Protein AF-A0A3D4EFW1-F1 (afdb_monomer)

Foldseek 3Di:
DQVVVCVVVVRDGDDLVVVLCVVLCVVLVVQVVVLLVVLLVPDDVCLVVVCVVVPDDPVRSCPPGRVVSSCLVSLVVNLVSVLVSVVVSLVSVVVPDDDLNVVLVVVCVVVVPNPVSVVVSVVVSVVVSVVSSVVSVVVSDVSVPFPWDWDQPDPVDPVRTDTDGDDD

Nearest PDB structures (foldseek):
  4ymw-assembly1_C  TM=9.318E-01  e=3.375E-08  Caldanaerobacter subterraneus subsp. tengcongensis MB4
  7ahd-assembly1_B  TM=7.367E-01  e=2.189E-02  Lactococcus lactis subsp. lactis

Secondary structure (DSSP, 8-state):
-HHHHHHHTTSPPPPHHHHHHHHHHHHHHHHHHHHHHHHHHTS-HHHHHHHHHTT--HHHHIIIIIHHHHHHHHHHHHHHHHHHHHHHGGGGGGGT--SHHHHHHHHHHHH--HHHHHHHHHHHHHHHHHHHHHHHHHHHHHHH---EEEEES-TT-TT-EEEEE---

Radius of gyration: 24.11 Å; Cα contacts (8 Å, |Δi|>4): 115; chains: 1; bounding box: 45×33×74 Å

Sequence (168 aa):
IYWGYAFATGGQTLALIPSGILIVSINTGAYMAEIVRGGIISIDKGQFEGAMSIGMTHSQTMLKVIIPQVMRNILPSVSNEFVINIKDTSVLNVIGVTELYYFAGIIKRQSFQTFQTYLVICVIYFILTFTITRILRWAERKLDGSDSYVIFGSQSDSAAEIHISREA

Mean predicted aligned error: 9.69 Å

Solvent-accessible surface area (backbone atoms only — not comparable to full-atom values): 9698 Å² total; per-residue (Å²): 106,73,70,58,48,18,64,75,59,78,65,54,72,75,63,57,68,67,49,50,51,52,56,49,48,56,55,52,46,55,54,48,53,51,47,52,52,52,26,57,67,70,52,62,66,62,63,56,53,52,39,43,72,75,70,42,50,72,70,53,37,40,64,72,56,45,47,64,51,26,57,61,68,31,42,66,60,52,52,51,51,52,57,49,49,66,56,57,54,52,61,40,34,81,80,65,40,88,47,76,61,34,51,43,56,54,52,23,71,73,67,70,42,57,66,65,43,51,51,54,49,53,51,50,54,47,54,50,50,51,51,51,52,50,53,48,53,52,54,48,55,66,70,70,55,83,68,68,52,74,46,72,75,42,98,88,42,91,85,40,62,45,77,50,68,72,83,129

pLDDT: mean 84.05, std 12.61, range [40.06, 96.25]

Structure (mmCIF, N/CA/C/O backbone):
data_AF-A0A3D4EFW1-F1
#
_entry.id   AF-A0A3D4EFW1-F1
#
loop_
_atom_site.group_PDB
_atom_site.id
_atom_site.type_symbol
_atom_site.label_atom_id
_atom_site.label_alt_id
_atom_site.label_comp_id
_atom_site.label_asym_id
_atom_site.label_entity_id
_atom_site.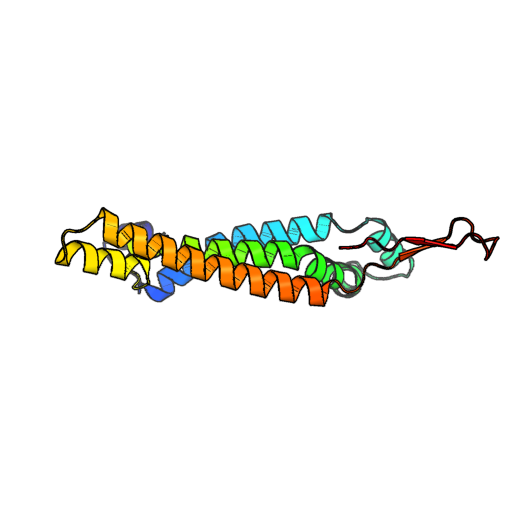label_seq_id
_atom_site.pdbx_PDB_ins_code
_atom_site.Cartn_x
_atom_site.Cartn_y
_atom_site.Cartn_z
_atom_site.occupancy
_atom_site.B_iso_or_equiv
_atom_site.auth_seq_id
_atom_site.auth_comp_id
_atom_site.auth_asym_id
_atom_site.auth_atom_id
_atom_site.pdbx_PDB_model_num
ATOM 1 N N . ILE A 1 1 ? 6.453 1.237 18.142 1.00 71.44 1 ILE A N 1
ATOM 2 C CA . ILE A 1 1 ? 6.752 2.635 17.735 1.00 71.44 1 ILE A CA 1
ATOM 3 C C . ILE A 1 1 ? 6.144 3.635 18.720 1.00 71.44 1 ILE A C 1
ATOM 5 O O . ILE A 1 1 ? 6.914 4.242 19.445 1.00 71.44 1 ILE A O 1
ATOM 9 N N . TYR A 1 2 ? 4.813 3.736 18.850 1.00 75.06 2 TYR A N 1
ATOM 10 C CA . TYR A 1 2 ? 4.164 4.709 19.752 1.00 75.06 2 TYR A CA 1
ATOM 11 C C . TYR A 1 2 ? 4.603 4.607 21.227 1.00 75.06 2 TYR A C 1
ATOM 13 O O . TYR A 1 2 ? 5.163 5.552 21.774 1.00 75.06 2 TYR A O 1
ATOM 21 N N . TRP A 1 3 ? 4.442 3.433 21.848 1.00 74.94 3 TRP A N 1
ATOM 22 C CA . TRP A 1 3 ? 4.873 3.217 23.236 1.00 74.94 3 TRP A CA 1
ATOM 23 C C . TRP A 1 3 ? 6.393 3.328 23.412 1.00 74.94 3 TRP A C 1
ATOM 25 O O . TRP A 1 3 ? 6.854 3.846 24.419 1.00 74.94 3 TRP A O 1
ATOM 35 N N . GLY A 1 4 ? 7.174 2.917 22.406 1.00 76.50 4 GLY A N 1
ATOM 36 C CA . GLY A 1 4 ? 8.637 3.046 22.424 1.00 76.50 4 GLY A CA 1
ATOM 37 C C . GLY A 1 4 ? 9.109 4.502 22.454 1.00 76.50 4 GLY A C 1
ATOM 38 O O . GLY A 1 4 ? 10.014 4.827 23.214 1.00 76.50 4 GLY A O 1
ATOM 39 N 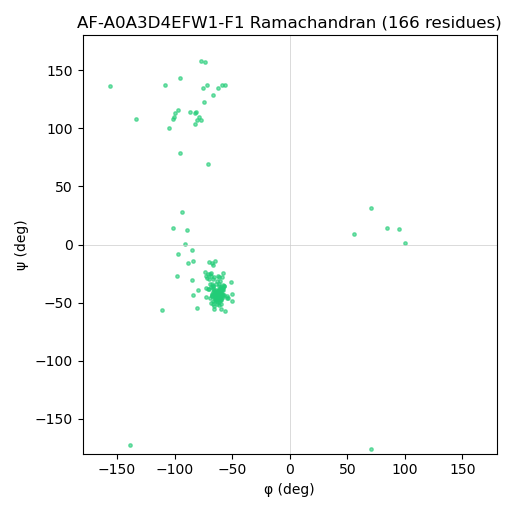N . TYR A 1 5 ? 8.458 5.389 21.692 1.00 79.06 5 TYR A N 1
ATOM 40 C CA . TYR A 1 5 ? 8.714 6.829 21.766 1.00 79.06 5 TYR A CA 1
ATOM 41 C C . TYR A 1 5 ? 8.351 7.386 23.144 1.00 79.06 5 TYR A C 1
ATOM 43 O O . TYR A 1 5 ? 9.167 8.069 23.751 1.00 79.06 5 TYR A O 1
ATOM 51 N N . ALA A 1 6 ? 7.172 7.035 23.669 1.00 78.62 6 ALA A N 1
ATOM 52 C CA . ALA A 1 6 ? 6.733 7.494 24.985 1.00 78.62 6 ALA A CA 1
ATOM 53 C C . ALA A 1 6 ? 7.693 7.065 26.111 1.00 78.62 6 ALA A C 1
ATOM 55 O O . ALA A 1 6 ? 7.966 7.852 27.014 1.00 78.62 6 ALA A O 1
ATOM 56 N N . PHE A 1 7 ? 8.256 5.853 26.049 1.00 80.50 7 PHE A N 1
ATOM 57 C CA . PHE A 1 7 ? 9.282 5.415 27.001 1.00 80.50 7 PHE A CA 1
ATOM 58 C C . PHE A 1 7 ? 10.607 6.171 26.836 1.00 80.50 7 PHE A C 1
ATOM 60 O O . PHE A 1 7 ? 11.253 6.480 27.834 1.00 80.50 7 PHE A O 1
ATOM 67 N N . ALA A 1 8 ? 11.000 6.502 25.605 1.00 80.31 8 ALA A N 1
ATOM 68 C CA . ALA A 1 8 ? 12.243 7.220 25.328 1.00 80.31 8 ALA A CA 1
ATOM 69 C C . ALA A 1 8 ? 12.201 8.704 25.738 1.00 80.31 8 ALA A C 1
ATOM 71 O O . ALA A 1 8 ? 13.233 9.271 26.085 1.00 80.31 8 ALA A O 1
ATOM 72 N N . THR A 1 9 ? 11.026 9.338 25.722 1.00 78.50 9 THR A N 1
ATOM 73 C CA . THR A 1 9 ? 10.849 10.775 26.005 1.00 78.50 9 THR A CA 1
ATOM 74 C C . THR A 1 9 ? 10.340 11.077 27.414 1.00 78.50 9 THR A C 1
ATOM 76 O O . THR A 1 9 ? 9.899 12.192 27.688 1.00 78.50 9 THR A O 1
ATOM 79 N N . GLY A 1 10 ? 10.380 10.100 28.324 1.00 77.75 10 GLY A N 1
ATOM 80 C CA . GLY A 1 10 ? 9.937 10.297 29.707 1.00 77.75 10 GLY A CA 1
ATOM 81 C C . GLY A 1 10 ? 8.420 10.462 29.854 1.00 77.75 10 GLY A C 1
ATOM 82 O O . GLY A 1 10 ? 7.962 11.169 30.747 1.00 77.75 10 GLY A O 1
ATOM 83 N N . GLY A 1 11 ? 7.633 9.825 28.982 1.00 75.75 11 GLY A N 1
ATOM 84 C CA . GLY A 1 11 ? 6.170 9.786 29.051 1.00 75.75 11 GLY A CA 1
ATOM 85 C C . GLY A 1 11 ? 5.447 10.752 28.112 1.00 75.75 11 GLY A C 1
ATOM 86 O O . GLY A 1 11 ? 4.215 10.777 28.111 1.00 75.75 11 GLY A O 1
ATOM 87 N N . GLN A 1 12 ? 6.162 11.526 27.287 1.00 78.69 12 GLN A N 1
ATOM 88 C CA . GLN A 1 12 ? 5.515 12.381 26.291 1.00 78.69 12 GLN A CA 1
ATOM 89 C C . GLN A 1 12 ? 4.980 11.550 25.123 1.00 78.69 12 GLN A C 1
ATOM 91 O O . GLN A 1 12 ? 5.716 10.839 24.437 1.00 78.69 12 GLN A O 1
ATOM 96 N N . THR A 1 13 ? 3.679 11.664 24.875 1.00 76.69 13 THR A N 1
ATOM 97 C CA . THR A 1 13 ? 3.015 10.985 23.763 1.00 76.69 13 THR A CA 1
ATOM 98 C C . THR A 1 13 ? 2.906 11.908 22.555 1.00 76.69 13 THR A C 1
ATOM 100 O O . THR A 1 13 ? 2.708 13.116 22.677 1.00 76.69 13 THR A O 1
ATOM 103 N N . LEU A 1 14 ? 3.066 11.330 21.367 1.00 76.69 14 LEU A N 1
ATOM 104 C CA . LEU A 1 14 ? 2.779 12.014 20.109 1.00 76.69 14 LEU A CA 1
ATOM 105 C C . LEU A 1 14 ? 1.266 12.059 19.885 1.00 76.69 14 LEU A C 1
ATOM 107 O O . LEU A 1 14 ? 0.522 11.223 20.397 1.00 76.69 14 LEU A O 1
ATOM 111 N N . ALA A 1 15 ? 0.803 12.996 19.060 1.00 84.19 15 ALA A N 1
ATOM 112 C CA . ALA A 1 15 ? -0.590 12.999 18.630 1.00 84.19 15 ALA A CA 1
ATOM 113 C C . ALA A 1 15 ? -0.950 11.654 17.962 1.00 84.19 15 ALA A C 1
ATOM 115 O O . ALA A 1 15 ? -0.177 11.113 17.160 1.00 84.19 15 ALA A O 1
ATOM 116 N N . LEU A 1 16 ? -2.132 11.119 18.287 1.00 83.56 16 LEU A N 1
ATOM 117 C CA . LEU A 1 16 ? -2.535 9.767 17.887 1.00 83.56 16 LEU A CA 1
ATOM 118 C C . LEU A 1 16 ? -2.625 9.592 16.368 1.00 83.56 16 LEU A C 1
ATOM 120 O O . LEU A 1 16 ? -2.127 8.603 15.839 1.00 83.56 16 LEU A O 1
ATOM 124 N N . ILE A 1 17 ? -3.227 10.554 15.661 1.00 85.38 17 ILE A N 1
ATOM 125 C CA . ILE A 1 17 ? -3.440 10.457 14.209 1.00 85.38 17 ILE A CA 1
ATOM 126 C C . ILE A 1 17 ? -2.109 10.481 13.434 1.00 85.38 17 ILE A C 1
ATOM 128 O O . ILE A 1 17 ? -1.868 9.538 12.679 1.00 85.38 17 ILE A O 1
ATOM 132 N N . PRO A 1 18 ? -1.190 11.449 13.650 1.00 86.38 18 PRO A N 1
ATOM 133 C CA . PRO A 1 18 ? 0.135 11.408 13.024 1.00 86.38 18 PRO A CA 1
ATOM 134 C C . PRO A 1 18 ? 0.921 10.137 13.359 1.00 86.38 18 PRO A C 1
ATOM 136 O O . PRO A 1 18 ? 1.585 9.576 12.493 1.00 86.38 18 PRO A O 1
ATOM 139 N N . SER A 1 19 ? 0.810 9.646 14.596 1.00 85.88 19 SER A N 1
ATOM 140 C CA . SER A 1 19 ? 1.468 8.403 15.010 1.00 85.88 19 SER A CA 1
ATOM 141 C C . SER A 1 19 ? 0.917 7.186 14.270 1.00 85.88 19 SER A C 1
ATOM 143 O O . SER A 1 19 ? 1.694 6.356 13.805 1.00 85.88 19 SER A O 1
ATOM 145 N N . GLY A 1 20 ? -0.407 7.088 14.132 1.00 85.94 20 GLY A N 1
ATOM 146 C CA . GLY A 1 20 ? -1.064 6.030 13.367 1.00 85.94 20 GLY A CA 1
ATOM 147 C C . GLY A 1 20 ? -0.642 6.045 11.900 1.00 85.94 20 GLY A C 1
ATOM 148 O O . GLY A 1 20 ? -0.250 5.007 11.372 1.00 85.94 20 GLY A O 1
ATOM 149 N N . ILE A 1 21 ? -0.616 7.229 11.276 1.00 87.81 21 ILE A N 1
ATOM 150 C CA . ILE A 1 21 ? -0.149 7.402 9.892 1.00 87.81 21 ILE A CA 1
ATOM 151 C C . ILE A 1 21 ? 1.306 6.951 9.750 1.00 87.81 21 ILE A C 1
ATOM 153 O O . ILE A 1 21 ? 1.607 6.206 8.824 1.00 87.81 21 ILE A O 1
ATOM 157 N N . LEU A 1 22 ? 2.204 7.347 10.658 1.00 89.19 22 LEU A N 1
ATOM 158 C CA . LEU A 1 22 ? 3.613 6.941 10.603 1.00 89.19 22 LEU A CA 1
ATOM 159 C C . LEU A 1 22 ? 3.791 5.427 10.747 1.00 89.19 22 LEU A C 1
ATOM 161 O O . LEU A 1 22 ? 4.565 4.829 10.004 1.00 89.19 22 LEU A O 1
ATOM 165 N N . ILE A 1 23 ? 3.072 4.801 11.682 1.00 88.44 23 ILE A N 1
ATOM 166 C CA . ILE A 1 23 ? 3.148 3.353 11.916 1.00 88.44 23 ILE A CA 1
ATOM 167 C C . ILE A 1 23 ? 2.713 2.584 10.670 1.00 88.44 23 ILE A C 1
ATOM 169 O O . ILE A 1 23 ? 3.441 1.697 10.223 1.00 88.44 23 ILE A O 1
ATOM 173 N N . VAL A 1 24 ? 1.560 2.947 10.104 1.00 89.19 24 VAL A N 1
ATOM 174 C CA . VAL A 1 24 ? 1.035 2.307 8.894 1.00 89.19 24 VAL A CA 1
ATOM 175 C C . VAL A 1 24 ? 1.964 2.580 7.717 1.00 89.19 24 VAL A C 1
ATOM 177 O O . VAL A 1 24 ? 2.393 1.641 7.066 1.00 89.19 24 VAL A O 1
ATOM 180 N N . SER A 1 25 ? 2.393 3.827 7.511 1.00 90.75 25 SER A N 1
ATOM 181 C CA . SER A 1 25 ? 3.263 4.199 6.384 1.00 90.75 25 SER A CA 1
ATOM 182 C C . SER A 1 25 ? 4.588 3.438 6.369 1.00 90.75 25 SER A C 1
ATOM 184 O O . SER A 1 25 ? 5.059 3.068 5.300 1.00 90.75 25 SER A O 1
ATOM 186 N N . ILE A 1 26 ? 5.199 3.182 7.531 1.00 92.00 26 ILE A N 1
ATOM 187 C CA . ILE A 1 26 ? 6.437 2.390 7.608 1.00 92.00 26 ILE A CA 1
ATOM 188 C C . ILE A 1 26 ? 6.167 0.931 7.228 1.00 92.00 26 ILE A C 1
ATOM 190 O O . ILE A 1 26 ? 6.941 0.344 6.472 1.00 92.00 26 ILE A O 1
ATOM 194 N N . ASN A 1 27 ? 5.077 0.349 7.733 1.00 90.69 27 ASN A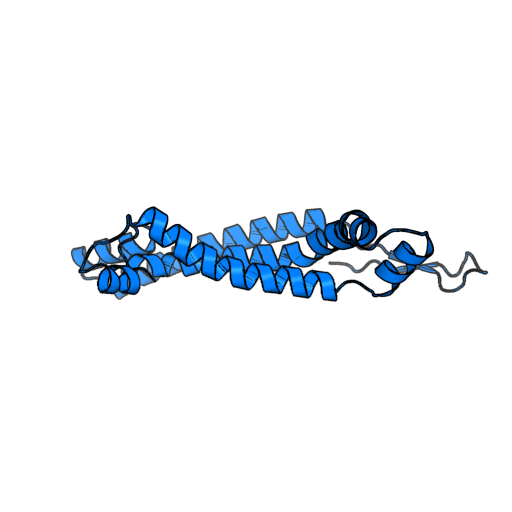 N 1
ATOM 195 C CA . ASN A 1 27 ? 4.704 -1.029 7.431 1.00 90.69 27 ASN A CA 1
ATOM 196 C C . ASN A 1 27 ? 4.349 -1.198 5.944 1.00 90.69 27 ASN A C 1
ATOM 198 O O . ASN A 1 27 ? 5.004 -1.966 5.242 1.00 90.69 27 ASN A O 1
ATOM 202 N N . THR A 1 28 ? 3.405 -0.399 5.445 1.00 92.94 28 THR A N 1
ATOM 203 C CA . THR A 1 28 ? 3.009 -0.373 4.034 1.00 92.94 28 THR A CA 1
ATOM 204 C C . THR A 1 28 ? 4.194 -0.038 3.130 1.00 92.94 28 THR A C 1
ATOM 206 O O . THR A 1 28 ? 4.333 -0.619 2.061 1.00 92.94 28 THR A O 1
ATOM 209 N N . GLY A 1 29 ? 5.078 0.873 3.545 1.00 93.38 29 GLY A N 1
ATOM 210 C CA . GLY A 1 29 ? 6.258 1.268 2.777 1.00 93.38 29 GLY A CA 1
ATOM 211 C C . GLY A 1 29 ? 7.237 0.117 2.552 1.00 93.38 29 GLY A C 1
ATOM 212 O O . GLY A 1 29 ? 7.757 -0.030 1.447 1.00 93.38 29 GLY A O 1
ATOM 213 N N . ALA A 1 30 ? 7.445 -0.736 3.561 1.00 94.06 30 ALA A N 1
ATOM 214 C CA . ALA A 1 30 ? 8.276 -1.930 3.424 1.00 94.06 30 ALA A CA 1
ATOM 215 C C . ALA A 1 30 ? 7.675 -2.932 2.422 1.00 94.06 30 ALA A C 1
ATOM 217 O O . ALA A 1 30 ? 8.384 -3.404 1.532 1.00 94.06 30 ALA A O 1
ATOM 218 N N . TYR A 1 31 ? 6.367 -3.202 2.511 1.00 93.25 31 TYR A N 1
ATOM 219 C CA . TYR A 1 31 ? 5.676 -4.078 1.557 1.00 93.25 31 TYR A CA 1
ATOM 220 C C . TYR A 1 31 ? 5.655 -3.495 0.139 1.00 93.25 31 TYR A C 1
ATOM 222 O O . TYR A 1 31 ? 5.932 -4.205 -0.826 1.00 93.25 31 TYR A O 1
ATOM 230 N N . MET A 1 32 ? 5.406 -2.191 -0.002 1.00 94.00 32 MET A N 1
ATOM 231 C CA . MET A 1 32 ? 5.440 -1.499 -1.292 1.00 94.00 32 MET A CA 1
ATOM 232 C C . MET A 1 32 ? 6.817 -1.566 -1.951 1.00 94.00 32 MET A C 1
ATOM 234 O O . MET A 1 32 ? 6.896 -1.805 -3.155 1.00 94.00 32 MET A O 1
ATOM 238 N N . ALA A 1 33 ? 7.902 -1.395 -1.189 1.00 94.81 33 ALA A N 1
ATOM 239 C CA . ALA A 1 33 ? 9.257 -1.496 -1.726 1.00 94.81 33 ALA A CA 1
ATOM 240 C C . ALA A 1 33 ? 9.524 -2.883 -2.330 1.00 94.81 33 ALA A C 1
ATOM 242 O O . ALA A 1 33 ? 10.080 -2.987 -3.424 1.00 94.81 33 ALA A O 1
ATOM 243 N N . GLU A 1 34 ? 9.073 -3.941 -1.657 1.00 94.62 34 GLU A N 1
ATOM 244 C CA . GLU A 1 34 ? 9.236 -5.314 -2.130 1.00 94.62 34 GLU A CA 1
ATOM 245 C C . GLU A 1 34 ? 8.348 -5.626 -3.340 1.00 94.62 34 GLU A C 1
ATOM 247 O O . GLU A 1 34 ? 8.802 -6.269 -4.286 1.00 94.62 34 GLU A O 1
ATOM 252 N N . ILE A 1 35 ? 7.119 -5.104 -3.367 1.00 93.62 35 ILE A N 1
ATOM 253 C CA . ILE A 1 35 ? 6.213 -5.219 -4.518 1.00 93.62 35 ILE A CA 1
ATOM 254 C C . ILE A 1 35 ? 6.811 -4.535 -5.751 1.00 93.62 35 ILE A C 1
ATOM 256 O O . ILE A 1 35 ? 6.845 -5.132 -6.826 1.00 93.62 35 ILE A O 1
ATOM 260 N N . VAL A 1 36 ? 7.338 -3.314 -5.610 1.00 94.75 36 VAL A N 1
ATOM 261 C CA . VAL A 1 36 ? 7.994 -2.595 -6.714 1.00 94.75 36 VAL A CA 1
ATOM 262 C C . VAL A 1 36 ? 9.248 -3.338 -7.175 1.00 94.75 36 VAL A C 1
ATOM 264 O O . VAL A 1 36 ? 9.445 -3.521 -8.376 1.00 94.75 36 VAL A O 1
ATOM 267 N N . ARG A 1 37 ? 10.077 -3.821 -6.243 1.00 94.50 37 ARG A N 1
ATOM 268 C CA . ARG A 1 37 ? 11.282 -4.604 -6.554 1.00 94.50 37 ARG A CA 1
ATOM 269 C C . ARG A 1 37 ? 10.937 -5.890 -7.308 1.00 94.50 37 ARG A C 1
ATOM 271 O O . ARG A 1 37 ? 11.546 -6.172 -8.338 1.00 94.50 37 ARG A O 1
ATOM 278 N N . GLY A 1 38 ? 9.953 -6.645 -6.821 1.00 92.81 38 GLY A N 1
ATOM 279 C CA . GLY A 1 38 ? 9.443 -7.850 -7.474 1.00 92.81 38 GLY A CA 1
ATOM 280 C C . GLY A 1 38 ? 8.860 -7.553 -8.855 1.00 92.81 38 GLY A C 1
ATOM 281 O O . GLY A 1 38 ? 9.133 -8.282 -9.805 1.00 92.81 38 GLY A O 1
ATOM 282 N N . GLY A 1 39 ? 8.153 -6.429 -8.995 1.00 92.56 39 GLY A N 1
ATOM 283 C CA . GLY A 1 39 ? 7.643 -5.933 -10.268 1.00 92.56 39 GLY A CA 1
ATOM 284 C C . GLY A 1 39 ? 8.745 -5.656 -11.288 1.00 92.56 39 GLY A C 1
ATOM 285 O O . GLY A 1 39 ? 8.655 -6.132 -12.415 1.00 92.56 39 GLY A O 1
ATOM 286 N N . ILE A 1 40 ? 9.817 -4.959 -10.900 1.00 93.19 40 ILE A N 1
ATOM 287 C CA . ILE A 1 40 ? 10.965 -4.688 -11.785 1.00 93.19 40 ILE A CA 1
ATOM 288 C C . ILE A 1 40 ? 11.640 -5.991 -12.227 1.00 93.19 40 ILE A C 1
ATOM 290 O O . ILE A 1 40 ? 11.967 -6.139 -13.401 1.00 93.19 40 ILE A O 1
ATOM 294 N N . ILE A 1 41 ? 11.821 -6.947 -11.310 1.00 92.56 41 ILE A N 1
ATOM 295 C CA . ILE A 1 41 ? 12.463 -8.240 -11.603 1.00 92.56 41 ILE A CA 1
ATOM 296 C C . ILE A 1 41 ? 11.589 -9.128 -12.500 1.00 92.56 41 ILE A C 1
ATOM 298 O O . ILE A 1 41 ? 12.123 -9.964 -13.222 1.00 92.56 41 ILE A O 1
ATOM 302 N N . SER A 1 42 ? 10.265 -8.944 -12.482 1.00 90.44 42 SER A N 1
ATOM 303 C CA . SER A 1 42 ? 9.337 -9.697 -13.336 1.00 90.44 42 SER A CA 1
ATOM 304 C C . SER A 1 42 ? 9.425 -9.344 -14.825 1.00 90.44 42 SER A C 1
ATOM 306 O O . SER A 1 42 ? 8.901 -10.086 -15.652 1.00 90.44 42 SER A O 1
ATOM 308 N N . ILE A 1 43 ? 10.067 -8.223 -15.174 1.00 91.75 43 ILE A N 1
ATOM 309 C CA . ILE A 1 43 ? 10.218 -7.782 -16.562 1.00 91.75 43 ILE A CA 1
ATOM 310 C C . ILE A 1 43 ? 11.282 -8.620 -17.269 1.00 91.75 43 ILE A C 1
ATOM 312 O O . ILE A 1 43 ? 12.374 -8.846 -16.745 1.00 91.75 43 ILE A O 1
ATOM 316 N N . ASP A 1 44 ? 10.963 -9.047 -18.490 1.00 92.25 44 ASP A N 1
ATOM 317 C CA . ASP A 1 44 ? 11.881 -9.813 -19.322 1.00 92.25 44 ASP A CA 1
ATOM 318 C C . ASP A 1 44 ? 13.181 -9.040 -19.600 1.00 92.25 44 ASP A C 1
ATOM 320 O O . ASP A 1 44 ? 13.177 -7.843 -19.915 1.00 92.25 44 ASP A O 1
ATOM 324 N N . LYS A 1 45 ? 14.314 -9.743 -19.521 1.00 89.88 45 LYS A N 1
ATOM 325 C CA . LYS A 1 45 ? 15.638 -9.141 -19.736 1.00 89.88 45 LYS A CA 1
ATOM 326 C C . LYS A 1 45 ? 15.797 -8.590 -21.156 1.00 89.88 45 LYS A C 1
ATOM 328 O O . LYS A 1 45 ? 16.495 -7.594 -21.334 1.00 89.88 45 LYS A O 1
ATOM 333 N N . GLY A 1 46 ? 15.089 -9.145 -22.140 1.00 92.06 46 GLY A N 1
ATOM 334 C CA . GLY A 1 46 ? 15.069 -8.659 -23.516 1.00 92.06 46 GLY A CA 1
ATOM 335 C C . GLY A 1 46 ? 14.532 -7.232 -23.655 1.00 92.06 46 GLY A C 1
ATOM 336 O O . GLY A 1 46 ? 14.982 -6.503 -24.533 1.00 92.06 46 GLY A O 1
ATOM 337 N N . GLN A 1 47 ? 13.649 -6.769 -22.759 1.00 91.94 47 GLN A N 1
ATOM 338 C CA . GLN A 1 47 ? 13.204 -5.364 -22.742 1.00 91.94 47 GLN A CA 1
ATOM 339 C C . GLN A 1 47 ? 14.352 -4.414 -22.377 1.00 91.94 47 GLN A C 1
ATOM 341 O O . GLN A 1 47 ? 14.498 -3.343 -22.969 1.00 91.94 47 GLN A O 1
ATOM 346 N N . PHE A 1 48 ? 15.194 -4.818 -21.423 1.00 92.44 48 PHE A N 1
ATOM 347 C CA . PHE A 1 48 ? 16.390 -4.069 -21.046 1.00 92.44 48 PHE A CA 1
ATOM 348 C C . PHE A 1 48 ? 17.428 -4.092 -22.172 1.00 92.44 48 PHE A C 1
ATOM 350 O O . PHE A 1 48 ? 17.929 -3.039 -22.569 1.00 92.44 48 PHE A O 1
ATOM 357 N N . GLU A 1 49 ? 17.737 -5.278 -22.696 1.00 92.50 49 GLU A N 1
ATOM 358 C CA . GLU A 1 49 ? 18.733 -5.474 -23.754 1.00 92.50 49 GLU A CA 1
ATOM 359 C C . GLU A 1 49 ? 18.326 -4.774 -25.058 1.00 92.50 49 GLU A C 1
ATOM 361 O O . GLU A 1 49 ? 19.151 -4.098 -25.674 1.00 92.50 49 GLU A O 1
ATOM 366 N N . GLY A 1 50 ? 17.050 -4.839 -25.445 1.00 93.50 50 GLY A N 1
ATOM 367 C CA . GLY A 1 50 ? 16.516 -4.173 -26.634 1.00 93.50 50 GLY A CA 1
ATOM 368 C C . GLY A 1 50 ? 16.576 -2.648 -26.539 1.00 93.50 50 GLY A C 1
ATOM 369 O O . GLY A 1 50 ? 17.048 -1.991 -27.465 1.00 93.50 50 GLY A O 1
ATOM 370 N N . ALA A 1 51 ? 16.180 -2.077 -25.397 1.00 92.56 51 ALA A N 1
ATOM 371 C CA . ALA A 1 51 ? 16.265 -0.636 -25.163 1.00 92.56 51 ALA A CA 1
ATOM 372 C C . ALA A 1 51 ? 17.721 -0.131 -25.168 1.00 92.56 51 ALA A C 1
ATOM 374 O O . ALA A 1 51 ? 18.027 0.904 -25.761 1.00 92.56 51 ALA A O 1
ATOM 375 N N . MET A 1 52 ? 18.644 -0.879 -24.557 1.00 92.19 52 MET A N 1
ATOM 376 C CA . MET A 1 52 ? 20.072 -0.540 -24.596 1.00 92.19 52 MET A CA 1
ATOM 377 C C . MET A 1 52 ? 20.668 -0.696 -26.002 1.00 92.19 52 MET A C 1
ATOM 379 O O . MET A 1 52 ? 21.504 0.114 -26.397 1.00 92.19 5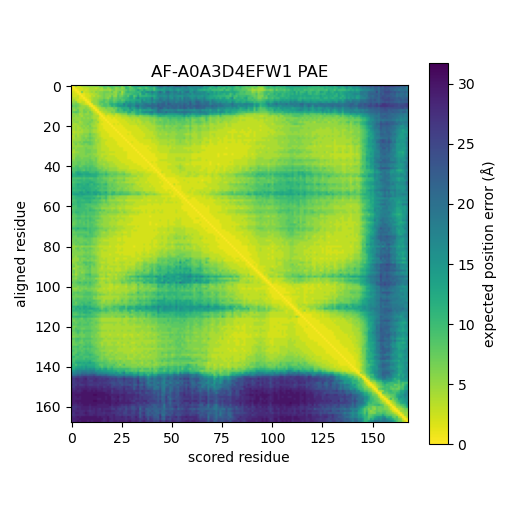2 MET A O 1
ATOM 383 N N . SER A 1 53 ? 20.198 -1.668 -26.790 1.00 95.06 53 SER A N 1
ATOM 384 C CA . SER A 1 53 ? 20.658 -1.896 -28.170 1.00 95.06 53 SER A CA 1
ATOM 385 C C . SER A 1 53 ? 20.305 -0.749 -29.121 1.00 95.06 53 SER A C 1
ATOM 387 O O . SER A 1 53 ? 21.040 -0.497 -30.071 1.00 95.06 53 SER A O 1
ATOM 389 N N . ILE A 1 54 ? 19.227 -0.006 -28.847 1.00 94.44 54 ILE A N 1
ATOM 390 C CA . ILE A 1 54 ? 18.856 1.211 -29.594 1.00 94.44 54 ILE A CA 1
ATOM 391 C C . ILE A 1 54 ? 19.484 2.493 -29.011 1.00 94.44 54 ILE A C 1
ATOM 393 O O . ILE A 1 54 ? 19.088 3.601 -29.370 1.00 94.44 54 ILE A O 1
ATOM 397 N N . GLY A 1 55 ? 20.464 2.357 -28.111 1.00 94.88 55 GLY A N 1
ATOM 398 C CA . GLY A 1 55 ? 21.243 3.468 -27.562 1.00 94.88 55 GLY A CA 1
ATOM 399 C C . GLY A 1 55 ? 20.611 4.185 -26.366 1.00 94.88 55 GLY A C 1
ATOM 400 O O . GLY A 1 55 ? 21.067 5.274 -26.013 1.00 94.88 55 GLY A O 1
ATOM 401 N N . MET A 1 56 ? 19.579 3.621 -25.723 1.00 96.25 56 MET A N 1
ATOM 402 C CA . MET A 1 56 ? 19.007 4.226 -24.514 1.00 96.25 56 MET A CA 1
ATOM 403 C C . MET A 1 56 ? 19.946 4.068 -23.317 1.00 96.25 56 MET A C 1
ATOM 405 O O . MET A 1 56 ? 20.496 2.996 -23.062 1.00 96.25 56 MET A O 1
ATOM 409 N N . THR A 1 57 ? 20.087 5.134 -22.528 1.00 95.69 57 THR A N 1
ATOM 410 C CA . THR A 1 57 ? 20.795 5.056 -21.242 1.00 95.69 57 THR A CA 1
ATOM 411 C C . THR A 1 57 ? 19.947 4.320 -20.206 1.00 95.69 57 THR A C 1
ATOM 413 O O . THR A 1 57 ? 18.720 4.320 -20.288 1.00 95.69 57 THR A O 1
ATOM 416 N N . HIS A 1 58 ? 20.573 3.751 -19.171 1.00 93.12 58 HIS A N 1
ATOM 417 C CA . HIS A 1 58 ? 19.861 3.013 -18.117 1.00 93.12 58 HIS A CA 1
ATOM 418 C C . HIS A 1 58 ? 18.671 3.794 -17.523 1.00 93.12 58 HIS A C 1
ATOM 420 O O . HIS A 1 58 ? 17.585 3.244 -17.356 1.00 93.12 58 HIS A O 1
ATOM 426 N N . SER A 1 59 ? 18.832 5.097 -17.267 1.00 95.00 59 SER A N 1
ATOM 427 C CA . SER A 1 59 ? 17.746 5.944 -16.755 1.00 95.00 59 SER A CA 1
ATOM 428 C C . SER A 1 59 ? 16.610 6.130 -17.763 1.00 95.00 59 SER A C 1
ATOM 430 O O . SER A 1 59 ? 15.444 6.153 -17.375 1.00 95.00 59 SER A O 1
ATOM 432 N N . GLN A 1 60 ? 16.925 6.243 -19.057 1.00 95.19 60 GLN A N 1
ATOM 433 C CA . GLN A 1 60 ? 15.912 6.322 -20.111 1.00 95.19 60 GLN A CA 1
ATOM 434 C C . GLN A 1 60 ? 15.154 5.000 -20.237 1.00 95.19 60 GLN A C 1
ATOM 436 O O . GLN A 1 60 ? 13.928 5.017 -20.311 1.00 95.19 60 GLN A O 1
ATOM 441 N N . THR A 1 61 ? 15.868 3.874 -20.217 1.00 95.19 61 THR A N 1
ATOM 442 C CA . THR A 1 61 ? 15.294 2.524 -20.253 1.00 95.19 61 THR A CA 1
ATOM 443 C C . THR A 1 61 ? 14.365 2.307 -19.060 1.00 95.19 61 THR A C 1
ATOM 445 O O . THR A 1 61 ? 13.213 1.909 -19.232 1.00 95.19 61 THR A O 1
ATOM 448 N N . MET A 1 62 ? 14.808 2.680 -17.857 1.00 94.81 62 MET A N 1
ATOM 449 C CA . MET A 1 62 ? 14.005 2.569 -16.641 1.00 94.81 62 MET A CA 1
ATOM 450 C C . MET A 1 62 ? 12.728 3.414 -16.712 1.00 94.81 62 MET A C 1
ATOM 452 O O . MET A 1 62 ? 11.638 2.891 -16.511 1.00 94.81 62 MET A O 1
ATOM 456 N N . LEU A 1 63 ? 12.836 4.704 -17.037 1.00 95.19 63 LEU A N 1
ATOM 457 C CA . LEU A 1 63 ? 11.693 5.624 -17.011 1.00 95.19 63 LEU A CA 1
ATOM 458 C C . LEU A 1 63 ? 10.699 5.409 -18.155 1.00 95.19 63 LEU A C 1
ATOM 460 O O . LEU A 1 63 ? 9.501 5.586 -17.951 1.00 95.19 63 LEU A O 1
ATOM 464 N N . LYS A 1 64 ? 11.178 5.077 -19.358 1.00 94.25 64 LYS A N 1
ATOM 465 C CA . LYS A 1 64 ? 10.334 5.037 -20.563 1.00 94.25 64 LYS A CA 1
ATOM 466 C C . LYS A 1 64 ? 9.835 3.644 -20.921 1.00 94.25 64 LYS A C 1
ATOM 468 O O . LYS A 1 64 ? 8.799 3.546 -21.566 1.00 94.25 64 LYS A O 1
ATOM 473 N N . VAL A 1 65 ? 10.562 2.594 -20.541 1.00 93.19 65 VAL A N 1
ATOM 474 C CA . VAL A 1 65 ? 10.238 1.213 -20.931 1.00 93.19 65 VAL A CA 1
ATOM 475 C C . VAL A 1 65 ? 9.771 0.421 -19.721 1.00 93.19 65 VAL A C 1
ATOM 477 O O . VAL A 1 65 ? 8.660 -0.099 -19.728 1.00 93.19 65 VAL A O 1
ATOM 480 N N . ILE A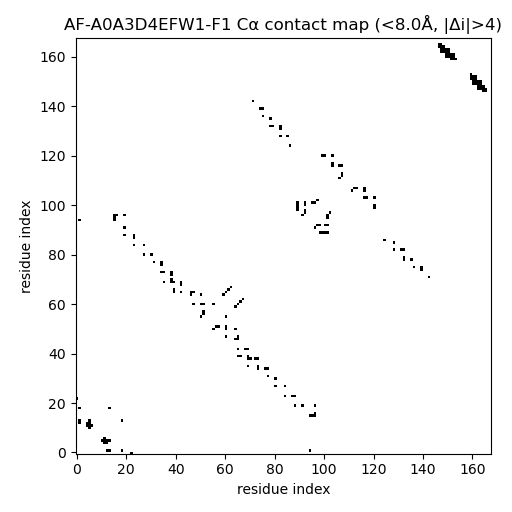 1 66 ? 10.585 0.365 -18.666 1.00 93.94 66 ILE A N 1
ATOM 481 C CA . ILE A 1 66 ? 10.367 -0.565 -17.550 1.00 93.94 66 ILE A CA 1
ATOM 482 C C . ILE A 1 66 ? 9.315 -0.054 -16.574 1.00 93.94 66 ILE A C 1
ATOM 484 O O . ILE A 1 66 ? 8.347 -0.759 -16.322 1.00 93.94 66 ILE A O 1
ATOM 488 N N . ILE A 1 67 ? 9.455 1.162 -16.037 1.00 93.75 67 ILE A N 1
ATOM 489 C CA . ILE A 1 67 ? 8.533 1.707 -15.026 1.00 93.75 67 ILE A CA 1
ATOM 490 C C . ILE A 1 67 ? 7.070 1.667 -15.495 1.00 93.75 67 ILE A C 1
ATOM 492 O O . ILE A 1 67 ? 6.237 1.193 -14.723 1.00 93.75 67 ILE A O 1
ATOM 496 N N . PRO A 1 68 ? 6.720 2.082 -16.729 1.00 90.56 68 PRO A N 1
ATOM 497 C CA . PRO A 1 68 ? 5.341 1.987 -17.204 1.00 90.56 68 PRO A CA 1
ATOM 498 C C . PRO A 1 68 ? 4.796 0.550 -17.208 1.00 90.56 68 PRO A C 1
ATOM 500 O O . PRO A 1 68 ? 3.645 0.335 -16.830 1.00 90.56 68 PRO A O 1
ATOM 503 N N . GLN A 1 69 ? 5.621 -0.437 -17.580 1.00 91.19 69 GLN A N 1
ATOM 504 C CA . GLN A 1 69 ? 5.246 -1.856 -17.554 1.00 91.19 69 GLN A CA 1
ATOM 505 C C . GLN A 1 69 ? 5.098 -2.366 -16.117 1.00 91.19 69 GLN A C 1
ATOM 507 O O . GLN A 1 69 ? 4.091 -2.978 -15.770 1.00 91.19 69 GLN A O 1
ATOM 512 N N . VAL A 1 70 ? 6.063 -2.044 -15.254 1.00 93.00 70 VAL A N 1
ATOM 513 C CA . VAL A 1 70 ? 6.055 -2.415 -13.836 1.00 93.00 70 VAL A CA 1
ATOM 514 C C . VAL A 1 70 ? 4.810 -1.882 -13.143 1.00 93.00 70 VAL A C 1
ATOM 516 O O . VAL A 1 70 ? 4.155 -2.639 -12.439 1.00 93.00 70 VAL A O 1
ATOM 519 N N . MET A 1 71 ? 4.440 -0.620 -13.373 1.00 90.62 71 MET A N 1
ATOM 520 C CA . MET A 1 71 ? 3.254 -0.006 -12.769 1.00 90.62 71 MET A CA 1
ATOM 521 C C . MET A 1 71 ? 1.964 -0.766 -13.087 1.00 90.62 71 MET A C 1
ATOM 523 O O . MET A 1 71 ? 1.094 -0.864 -12.223 1.00 90.62 71 MET A O 1
ATOM 527 N N . ARG A 1 72 ? 1.844 -1.324 -14.297 1.00 86.38 72 ARG A N 1
ATOM 528 C CA . ARG A 1 72 ? 0.703 -2.163 -14.680 1.00 86.38 72 ARG A CA 1
ATOM 529 C C . ARG A 1 72 ? 0.768 -3.527 -13.994 1.00 86.38 72 ARG A C 1
ATOM 531 O O . ARG A 1 72 ? -0.217 -3.952 -13.402 1.00 86.38 72 ARG A O 1
ATOM 538 N N . ASN A 1 73 ? 1.943 -4.154 -13.991 1.00 87.19 73 ASN A N 1
ATOM 539 C CA . ASN A 1 73 ? 2.147 -5.491 -13.429 1.00 87.19 73 ASN A CA 1
ATOM 540 C C . ASN A 1 73 ? 1.965 -5.546 -11.905 1.00 87.19 73 ASN A C 1
ATOM 542 O O . ASN A 1 73 ? 1.484 -6.546 -11.380 1.00 87.19 73 ASN A O 1
ATOM 546 N N . ILE A 1 74 ? 2.358 -4.495 -11.177 1.00 92.31 74 ILE A N 1
ATOM 547 C CA . ILE A 1 74 ? 2.246 -4.467 -9.711 1.00 92.31 74 ILE A CA 1
ATOM 548 C C . ILE A 1 74 ? 0.864 -4.045 -9.222 1.00 92.31 74 ILE A C 1
ATOM 550 O O . ILE A 1 74 ? 0.577 -4.220 -8.040 1.00 92.31 74 ILE A O 1
ATOM 554 N N . LEU A 1 75 ? 0.012 -3.487 -10.088 1.00 89.19 75 LEU A N 1
ATOM 555 C CA . LEU A 1 75 ? -1.282 -2.937 -9.690 1.00 89.19 75 LEU A CA 1
ATOM 556 C C . LEU A 1 75 ? -2.157 -3.944 -8.918 1.00 89.19 75 LEU A C 1
ATOM 558 O O . LEU A 1 75 ? -2.655 -3.557 -7.861 1.00 89.19 75 LEU A O 1
ATOM 562 N N . PRO A 1 76 ? -2.288 -5.224 -9.332 1.00 86.50 76 PRO A N 1
ATOM 563 C CA . PRO A 1 76 ? -3.063 -6.206 -8.569 1.00 86.50 76 PRO A CA 1
ATOM 564 C C . PRO A 1 76 ? -2.491 -6.456 -7.166 1.00 86.50 76 PRO A C 1
ATOM 566 O O . PRO A 1 76 ? -3.225 -6.571 -6.182 1.00 86.50 76 PRO A O 1
ATOM 569 N N . SER A 1 77 ? -1.162 -6.493 -7.046 1.00 89.94 77 SER A N 1
ATOM 570 C CA . SER A 1 77 ? -0.475 -6.659 -5.761 1.00 89.94 77 SER A CA 1
ATOM 571 C C . SER A 1 77 ? -0.679 -5.445 -4.852 1.00 89.94 77 SER A C 1
ATOM 573 O O . SER A 1 77 ? -0.940 -5.607 -3.661 1.00 89.94 77 SER A O 1
ATOM 575 N N . VAL A 1 78 ? -0.627 -4.232 -5.411 1.00 91.06 78 VAL A N 1
ATOM 576 C CA . VAL A 1 78 ? -0.903 -2.980 -4.689 1.00 91.06 78 VAL A CA 1
ATOM 577 C C . VAL 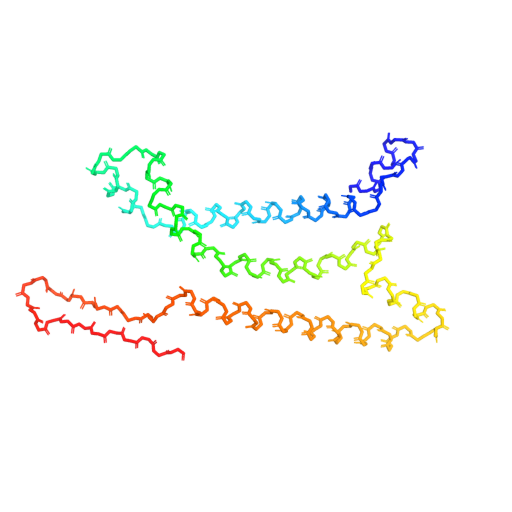A 1 78 ? -2.357 -2.927 -4.215 1.00 91.06 78 VAL A C 1
ATOM 579 O O . VAL A 1 78 ? -2.607 -2.578 -3.062 1.00 91.06 78 VAL A O 1
ATOM 582 N N . SER A 1 79 ? -3.320 -3.322 -5.053 1.00 89.44 79 SER A N 1
ATOM 583 C CA . SER A 1 79 ? -4.733 -3.436 -4.668 1.00 89.44 79 SER A CA 1
ATOM 584 C C . SER A 1 79 ? -4.935 -4.394 -3.496 1.00 89.44 79 SER A C 1
ATOM 586 O O . SER A 1 79 ? -5.684 -4.095 -2.564 1.00 89.44 79 SER A O 1
ATOM 588 N N . ASN A 1 80 ? -4.269 -5.551 -3.521 1.00 88.50 80 ASN A N 1
ATOM 589 C CA . ASN A 1 80 ? -4.354 -6.516 -2.430 1.00 88.50 80 ASN A CA 1
ATOM 590 C C . ASN A 1 80 ? -3.767 -5.946 -1.130 1.00 88.50 80 ASN A C 1
ATOM 592 O O . ASN A 1 80 ? -4.394 -6.037 -0.074 1.00 88.50 80 ASN A O 1
ATOM 596 N N . GLU A 1 81 ? -2.609 -5.294 -1.219 1.00 91.56 81 GLU A N 1
ATOM 597 C CA . GLU A 1 81 ? -1.965 -4.636 -0.082 1.00 91.56 81 GLU A CA 1
ATOM 598 C C . GLU A 1 81 ? -2.840 -3.511 0.496 1.00 91.56 81 GLU A C 1
ATOM 600 O O . GLU A 1 81 ? -2.939 -3.345 1.710 1.00 91.56 81 GLU A O 1
ATOM 605 N N . PHE A 1 82 ? -3.573 -2.777 -0.342 1.00 90.00 82 PHE A N 1
ATOM 606 C CA . PHE A 1 82 ? -4.536 -1.776 0.116 1.00 90.00 82 PHE A CA 1
ATOM 607 C C . PHE A 1 82 ? -5.663 -2.387 0.970 1.00 90.00 82 PHE A C 1
ATOM 609 O O . PHE A 1 82 ? -6.010 -1.848 2.022 1.00 90.00 82 PHE A O 1
ATOM 616 N N . VAL A 1 83 ? -6.210 -3.540 0.570 1.00 89.88 83 VAL A N 1
ATOM 617 C CA . VAL A 1 83 ? -7.249 -4.249 1.345 1.00 89.88 83 VAL A CA 1
ATOM 618 C C . VAL A 1 83 ? -6.704 -4.778 2.675 1.00 89.88 83 VAL A C 1
ATOM 620 O O . VAL A 1 83 ? -7.426 -4.789 3.676 1.00 89.88 83 VAL A O 1
ATOM 623 N N . ILE A 1 84 ? -5.444 -5.215 2.704 1.00 90.62 84 ILE A N 1
ATOM 624 C CA . ILE A 1 84 ? -4.764 -5.636 3.935 1.00 90.62 84 ILE A CA 1
ATOM 625 C C . ILE A 1 84 ? -4.610 -4.443 4.880 1.00 90.62 84 ILE A C 1
ATOM 627 O O . ILE A 1 84 ? -5.054 -4.531 6.024 1.00 90.62 84 ILE A O 1
ATOM 631 N N . ASN A 1 85 ? -4.129 -3.303 4.380 1.00 89.75 85 ASN A N 1
ATOM 632 C CA . ASN A 1 85 ? -3.938 -2.097 5.185 1.00 89.75 85 ASN A CA 1
ATOM 633 C C . ASN A 1 85 ? -5.229 -1.612 5.867 1.00 89.75 85 ASN A C 1
ATOM 635 O O . ASN A 1 85 ? -5.182 -1.193 7.018 1.00 89.75 85 ASN A O 1
ATOM 639 N N . ILE A 1 86 ? -6.400 -1.740 5.229 1.00 88.00 86 ILE A N 1
ATOM 640 C CA . ILE A 1 86 ? -7.702 -1.413 5.854 1.00 88.00 86 ILE A CA 1
ATOM 641 C C . ILE A 1 86 ? -7.993 -2.277 7.090 1.00 88.00 86 ILE A C 1
ATOM 643 O O . ILE A 1 86 ? -8.652 -1.835 8.033 1.00 88.00 86 ILE A O 1
ATOM 647 N N . LYS A 1 87 ? -7.556 -3.537 7.083 1.00 89.12 87 LYS A N 1
ATOM 648 C CA . LYS A 1 87 ? -7.695 -4.413 8.249 1.00 89.12 87 LYS A CA 1
ATOM 649 C C . LYS A 1 87 ? -6.614 -4.105 9.274 1.00 89.12 87 LYS A C 1
ATOM 651 O O . LYS A 1 87 ? -6.922 -4.072 10.459 1.00 89.12 87 LYS A O 1
ATOM 656 N N . ASP A 1 88 ? -5.391 -3.825 8.847 1.00 86.62 88 ASP A N 1
ATOM 657 C CA . ASP A 1 88 ? -4.278 -3.556 9.760 1.00 86.62 88 ASP A CA 1
ATOM 658 C C . ASP A 1 88 ? -4.441 -2.232 10.515 1.00 86.62 88 ASP A C 1
ATOM 660 O O . ASP A 1 88 ? -4.017 -2.133 11.669 1.00 86.62 88 ASP A O 1
ATOM 664 N N . THR A 1 89 ? -5.162 -1.249 9.956 1.00 87.56 89 THR A N 1
ATOM 665 C CA . THR A 1 89 ? -5.531 -0.043 10.712 1.00 87.56 89 THR A CA 1
ATOM 666 C C . THR A 1 89 ? -6.347 -0.372 11.957 1.00 87.56 89 THR A C 1
ATOM 668 O O . THR A 1 89 ? -6.162 0.333 12.940 1.00 87.56 89 THR A O 1
ATOM 671 N N . SER A 1 90 ? -7.115 -1.480 11.969 1.00 85.81 90 SER A N 1
ATOM 672 C CA . SER A 1 90 ? -7.901 -1.935 13.137 1.00 85.81 90 SER A CA 1
ATOM 673 C C . SER A 1 90 ? -7.061 -2.177 14.400 1.00 85.81 90 SER A C 1
ATOM 675 O O . SER A 1 90 ? -7.549 -2.114 15.535 1.00 85.81 90 SER A O 1
ATOM 677 N N . VAL A 1 91 ? -5.766 -2.451 14.211 1.00 85.69 91 VAL A N 1
ATOM 678 C CA . VAL A 1 91 ? -4.796 -2.664 15.290 1.00 85.69 91 VAL A CA 1
ATOM 679 C C . VAL A 1 91 ? -4.431 -1.338 15.972 1.00 85.69 91 VAL A C 1
ATOM 681 O O . VAL A 1 91 ? -4.058 -1.331 17.148 1.00 85.69 91 VAL A O 1
ATOM 684 N N . LEU A 1 92 ? -4.595 -0.195 15.293 1.00 85.94 92 LEU A N 1
ATOM 685 C CA . LEU A 1 92 ? -4.317 1.132 15.851 1.00 85.94 92 LEU A CA 1
ATOM 686 C C . LEU A 1 92 ? -5.270 1.512 16.994 1.00 85.94 92 LEU A C 1
ATOM 688 O O . LEU A 1 92 ? -4.923 2.365 17.813 1.00 85.94 92 LEU A O 1
ATOM 692 N N . ASN A 1 93 ? -6.417 0.845 17.141 1.00 82.88 93 ASN A N 1
ATOM 693 C CA . ASN A 1 93 ? -7.250 0.954 18.343 1.00 82.88 93 ASN A CA 1
ATOM 694 C C . ASN A 1 93 ? -6.446 0.738 19.648 1.00 82.88 93 ASN A C 1
ATOM 696 O O . ASN A 1 93 ? -6.719 1.383 20.656 1.00 82.88 93 ASN A O 1
ATOM 700 N N . VAL A 1 94 ? -5.399 -0.101 19.643 1.00 80.38 94 VAL A N 1
ATOM 701 C CA . VAL A 1 94 ? -4.561 -0.360 20.835 1.00 80.38 94 VAL A CA 1
ATOM 702 C C . VAL A 1 94 ? -3.871 0.904 21.358 1.00 80.38 94 VAL A C 1
ATOM 704 O O . VAL A 1 94 ? -3.659 1.034 22.563 1.00 80.38 94 VAL A O 1
ATOM 707 N N . ILE A 1 95 ? -3.533 1.846 20.476 1.00 81.38 95 ILE A N 1
ATOM 708 C CA . ILE A 1 95 ? -2.959 3.141 20.866 1.00 81.38 95 ILE A CA 1
ATOM 709 C C . ILE A 1 95 ? -4.032 4.218 21.083 1.00 81.38 95 ILE A C 1
ATOM 711 O O . ILE A 1 95 ? -3.681 5.337 21.436 1.00 81.38 95 ILE A O 1
ATOM 715 N N . GLY A 1 96 ? -5.319 3.886 20.917 1.00 79.25 96 GLY A N 1
ATOM 716 C CA . GLY A 1 96 ? -6.463 4.771 21.151 1.00 79.25 96 GLY A CA 1
ATOM 717 C C . GLY A 1 96 ? -6.991 5.495 19.910 1.00 79.25 96 GLY A C 1
ATOM 718 O O . GLY A 1 96 ? -7.769 6.437 20.055 1.00 79.25 96 GLY A O 1
ATOM 719 N N . VAL A 1 97 ? -6.582 5.096 18.699 1.00 83.50 97 VAL A N 1
ATOM 720 C CA . VAL A 1 97 ? -7.117 5.685 17.461 1.00 83.50 97 VAL A CA 1
ATOM 721 C C . VAL A 1 97 ? -8.597 5.325 17.319 1.00 83.50 97 VAL A C 1
ATOM 723 O O . VAL A 1 97 ? -8.983 4.162 17.419 1.00 83.50 97 VAL A O 1
ATOM 726 N N . THR A 1 98 ? -9.432 6.341 17.096 1.00 84.25 98 THR A N 1
ATOM 727 C CA . THR A 1 98 ? -10.885 6.185 16.986 1.00 84.25 98 THR A CA 1
ATOM 728 C C . THR A 1 98 ? -11.280 5.741 15.581 1.00 84.25 98 THR A C 1
ATOM 730 O O . THR A 1 98 ? -11.322 6.544 14.651 1.00 84.25 98 THR A O 1
ATOM 733 N N . GLU A 1 99 ? -11.604 4.462 15.443 1.00 84.38 99 GLU A N 1
ATOM 734 C CA . GLU A 1 99 ? -12.073 3.826 14.208 1.00 84.38 99 GLU A CA 1
ATOM 735 C C . GLU A 1 99 ? -13.222 2.834 14.489 1.00 84.38 99 GLU A C 1
ATOM 737 O O . GLU A 1 99 ? -13.696 2.717 15.621 1.00 84.38 99 GLU A O 1
ATOM 742 N N . LEU A 1 100 ? -13.655 2.063 13.485 1.00 86.38 100 LEU A N 1
ATOM 743 C CA . LEU A 1 100 ? -14.735 1.078 13.633 1.00 86.38 100 LEU A CA 1
ATOM 744 C C . LEU A 1 100 ? -14.489 0.084 14.788 1.00 86.38 100 LEU A C 1
ATOM 746 O O . LEU A 1 100 ? -15.372 -0.142 15.618 1.00 86.38 100 LEU A O 1
ATOM 750 N N . TYR A 1 101 ? -13.277 -0.468 14.889 1.00 88.38 101 TYR A N 1
ATOM 751 C CA . TYR A 1 101 ? -12.908 -1.387 15.968 1.00 88.38 101 TYR A CA 1
ATOM 752 C C . TYR A 1 101 ? -12.823 -0.702 17.348 1.00 88.38 101 TYR A C 1
ATOM 754 O O . TYR A 1 101 ? -13.048 -1.340 18.378 1.00 88.38 101 TYR A O 1
ATOM 762 N N . TYR A 1 102 ? -12.583 0.611 17.405 1.00 87.81 102 TYR A N 1
ATOM 763 C CA . TYR A 1 102 ? -12.641 1.379 18.655 1.00 87.81 102 TYR A CA 1
ATOM 764 C C . TYR A 1 102 ? -14.075 1.454 19.202 1.00 87.81 102 TYR A C 1
ATOM 766 O O . TYR A 1 102 ? -14.310 1.199 20.389 1.00 87.81 102 TYR A O 1
ATOM 774 N N . PHE A 1 103 ? -15.059 1.708 18.330 1.00 87.50 103 PHE A N 1
ATOM 775 C CA . PHE A 1 103 ? -16.477 1.721 18.708 1.00 87.50 103 PHE A CA 1
ATOM 776 C C . PHE A 1 103 ? -16.973 0.354 19.197 1.00 87.50 103 PHE A C 1
ATOM 778 O O . PHE A 1 103 ? -17.774 0.307 20.132 1.00 87.50 103 PHE A O 1
ATOM 785 N N . ALA A 1 104 ? -16.417 -0.750 18.679 1.00 88.31 104 ALA A N 1
ATOM 786 C CA . ALA A 1 104 ? -16.617 -2.094 19.235 1.00 88.31 104 ALA A CA 1
ATOM 787 C C . ALA A 1 104 ? -16.361 -2.143 20.740 1.00 88.31 104 ALA A C 1
ATOM 789 O O . ALA A 1 104 ? -17.148 -2.681 21.519 1.00 88.31 104 ALA A O 1
ATOM 790 N N . GLY A 1 105 ? -15.224 -1.571 21.144 1.00 86.25 105 GLY A N 1
ATOM 791 C CA . GLY A 1 105 ? -14.781 -1.550 22.526 1.00 86.25 105 GLY A CA 1
ATOM 792 C C . GLY A 1 105 ? -15.732 -0.755 23.412 1.00 86.25 105 GLY A C 1
ATOM 793 O O . GLY A 1 105 ? -16.008 -1.185 24.530 1.00 86.25 105 GLY A O 1
ATOM 794 N N . ILE A 1 106 ? -16.258 0.367 22.914 1.00 89.31 106 ILE A N 1
ATOM 795 C CA . ILE A 1 106 ? -17.236 1.188 23.641 1.00 89.31 106 ILE A CA 1
ATOM 796 C C . ILE A 1 106 ? -18.547 0.421 23.829 1.00 89.31 106 ILE A C 1
ATOM 798 O O . ILE A 1 106 ? -18.996 0.259 24.963 1.00 89.31 106 ILE A O 1
ATOM 802 N N . ILE A 1 107 ? -19.122 -0.098 22.742 1.00 90.00 107 ILE A N 1
ATOM 803 C CA . ILE A 1 107 ? -20.426 -0.776 22.757 1.00 90.00 107 ILE A CA 1
ATOM 804 C C . ILE A 1 107 ? -20.373 -2.028 23.630 1.00 90.00 107 ILE A C 1
ATOM 806 O O . ILE A 1 107 ? -21.277 -2.263 24.432 1.00 90.00 107 ILE A O 1
ATOM 810 N N . LYS A 1 108 ? -19.285 -2.803 23.555 1.00 90.56 108 LYS A N 1
ATOM 811 C CA . LYS A 1 108 ? -19.075 -3.970 24.419 1.00 90.56 108 LYS A CA 1
ATOM 812 C C . LYS A 1 108 ? -19.082 -3.594 25.900 1.00 90.56 108 LYS A C 1
ATOM 814 O O . LYS A 1 108 ? -19.671 -4.310 26.701 1.00 90.56 108 LYS A O 1
ATOM 819 N N . ARG A 1 109 ? -18.414 -2.497 26.273 1.00 89.38 109 ARG A N 1
ATOM 820 C CA . ARG A 1 109 ? -18.345 -2.046 27.674 1.00 89.38 109 ARG A CA 1
ATOM 821 C C . ARG A 1 109 ? -19.702 -1.585 28.206 1.00 89.38 109 ARG A C 1
ATOM 823 O O . ARG A 1 109 ? -19.937 -1.713 29.397 1.00 89.38 109 ARG A O 1
ATOM 830 N N . GLN A 1 110 ? -20.573 -1.068 27.340 1.00 90.81 110 GLN A N 1
ATOM 831 C 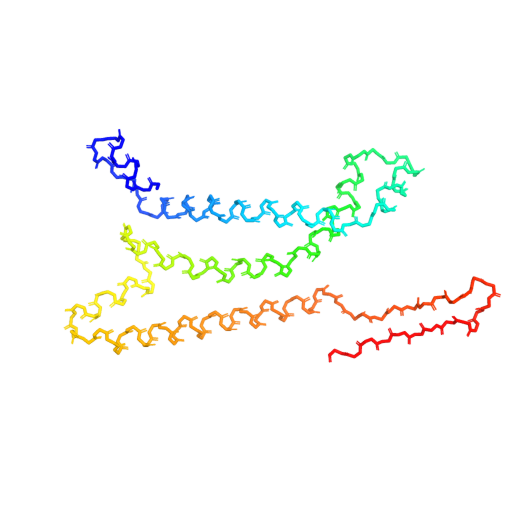CA . GLN A 1 110 ? -21.917 -0.618 27.716 1.00 90.81 110 GLN A CA 1
ATOM 832 C C . GLN A 1 110 ? -22.936 -1.763 27.756 1.00 90.81 110 GLN A C 1
ATOM 834 O O . GLN A 1 110 ? -23.746 -1.838 28.672 1.00 90.81 110 GLN A O 1
ATOM 839 N N . SER A 1 111 ? -22.902 -2.653 26.762 1.00 88.44 111 SER A N 1
ATOM 840 C CA . SER A 1 111 ? -23.876 -3.742 26.602 1.00 88.44 111 SER A CA 1
ATOM 841 C C . SER A 1 111 ? -23.501 -5.027 27.344 1.00 88.44 111 SER A C 1
ATOM 843 O O . SER A 1 111 ? -24.339 -5.913 27.478 1.00 88.44 111 SER A O 1
ATOM 845 N N . PHE A 1 112 ? -22.238 -5.168 27.765 1.00 88.69 112 PHE A N 1
ATOM 846 C CA . PHE A 1 112 ? -21.629 -6.409 28.269 1.00 88.69 112 PHE A CA 1
ATOM 847 C C . PHE A 1 112 ? -21.714 -7.608 27.295 1.00 88.69 112 PHE A C 1
ATOM 849 O O . PHE A 1 112 ? -21.322 -8.725 27.631 1.00 88.69 112 PHE A O 1
ATOM 856 N N . GLN A 1 113 ? -22.144 -7.383 26.048 1.00 89.94 113 GLN A N 1
ATOM 857 C CA . GLN A 1 113 ? -22.313 -8.402 25.011 1.00 89.94 113 GLN A CA 1
ATOM 858 C C . GLN A 1 113 ? -21.077 -8.484 24.113 1.00 89.94 113 GLN A C 1
ATOM 860 O O . GLN A 1 113 ? -21.030 -7.951 23.003 1.00 89.94 113 GLN A O 1
ATOM 865 N N . THR A 1 114 ? -20.041 -9.155 24.612 1.00 88.56 114 THR A N 1
ATOM 866 C CA . THR A 1 114 ? -18.743 -9.256 23.923 1.00 88.56 114 THR A CA 1
ATOM 867 C C . THR A 1 114 ? -18.841 -9.980 22.586 1.00 88.56 114 THR A C 1
ATOM 869 O O . THR A 1 114 ? -18.378 -9.465 21.571 1.00 88.56 114 THR A O 1
ATOM 872 N N . PHE A 1 115 ? -19.450 -11.164 22.581 1.00 90.56 115 PHE A N 1
ATOM 873 C CA . PHE A 1 115 ? -19.487 -12.015 21.397 1.00 90.56 115 PHE A CA 1
ATOM 874 C C . PHE A 1 115 ? -20.319 -11.389 20.271 1.00 90.56 115 PHE A C 1
ATOM 876 O O . PHE A 1 115 ? -19.839 -11.265 19.147 1.00 90.56 115 PHE A O 1
ATOM 883 N N . GLN A 1 116 ? -21.532 -10.922 20.585 1.00 92.31 116 GLN A N 1
ATOM 884 C CA . GLN A 1 116 ? -22.450 -10.326 19.612 1.00 92.31 116 GLN A CA 1
ATOM 885 C C . GLN A 1 116 ? -21.858 -9.060 18.982 1.00 92.31 116 GLN A C 1
ATOM 887 O O . GLN A 1 116 ? -21.905 -8.901 17.764 1.00 92.31 116 GLN A O 1
ATOM 892 N N . THR A 1 117 ? -21.242 -8.191 19.793 1.00 91.88 117 THR A N 1
ATOM 893 C CA . THR A 1 117 ? -20.634 -6.941 19.309 1.00 91.88 117 THR A CA 1
ATOM 894 C C . THR A 1 117 ? -19.505 -7.219 18.316 1.00 91.88 117 THR A C 1
ATOM 896 O O . THR A 1 117 ? -19.478 -6.636 17.231 1.00 91.88 117 THR A O 1
ATOM 899 N N . TYR A 1 118 ? -18.586 -8.135 18.641 1.00 90.56 118 TYR A N 1
ATOM 900 C CA . TYR A 1 118 ? -17.488 -8.465 17.731 1.00 90.56 118 TYR A CA 1
ATOM 901 C C . TYR A 1 118 ? -17.957 -9.214 16.483 1.00 90.56 118 TYR A C 1
ATOM 903 O O . TYR A 1 118 ? -17.423 -8.954 15.410 1.00 90.56 118 TYR A O 1
ATOM 911 N N . LEU A 1 119 ? -18.985 -10.064 16.582 1.00 93.50 119 LEU A N 1
ATOM 912 C CA . LEU A 1 119 ? -19.563 -10.740 15.418 1.00 93.50 119 LEU A CA 1
ATOM 913 C C . LEU A 1 119 ? -20.114 -9.731 14.404 1.00 93.50 119 LEU A C 1
ATOM 915 O O . LEU A 1 119 ? -19.790 -9.817 13.221 1.00 93.50 119 LEU A O 1
ATOM 919 N N . VAL A 1 120 ? -20.883 -8.738 14.861 1.00 93.50 120 VAL A N 1
ATOM 920 C CA . VAL A 1 120 ? -21.413 -7.673 13.992 1.00 93.50 120 VAL A CA 1
ATOM 921 C C . VAL A 1 120 ? -20.277 -6.912 13.309 1.00 93.50 120 VAL A C 1
ATOM 923 O O . VAL A 1 120 ? -20.327 -6.659 12.109 1.00 93.50 120 VAL A O 1
ATOM 926 N N . ILE A 1 121 ? -19.215 -6.594 14.042 1.00 92.25 121 ILE A N 1
ATOM 927 C CA . ILE A 1 121 ? -18.074 -5.851 13.496 1.00 92.25 121 ILE A CA 1
ATOM 928 C C . ILE A 1 121 ? -17.265 -6.681 12.508 1.00 92.25 121 ILE A C 1
ATOM 930 O O . ILE A 1 121 ? -16.870 -6.149 11.474 1.00 92.25 121 ILE A O 1
ATOM 934 N N . CYS A 1 122 ? -17.086 -7.980 12.753 1.00 91.56 122 CYS A N 1
ATOM 935 C CA . CYS A 1 122 ? -16.514 -8.896 11.769 1.00 91.56 122 CYS A CA 1
ATOM 936 C C . CYS A 1 122 ? -17.327 -8.898 10.470 1.00 91.56 122 CYS A C 1
ATOM 938 O O . CYS A 1 122 ? -16.740 -8.820 9.393 1.00 91.56 122 CYS A O 1
ATOM 940 N N . VAL A 1 123 ? -18.661 -8.923 10.554 1.00 95.06 123 VAL A N 1
ATOM 941 C CA . VAL A 1 123 ? -19.538 -8.845 9.374 1.00 95.06 123 VAL A CA 1
ATOM 942 C C . VAL A 1 123 ? -19.386 -7.502 8.655 1.00 95.06 123 VAL A C 1
ATOM 944 O O . VAL A 1 123 ? -19.286 -7.482 7.431 1.00 95.06 123 VAL A O 1
ATOM 947 N N . ILE A 1 124 ? -19.298 -6.383 9.379 1.00 93.44 124 ILE A N 1
ATOM 948 C CA . ILE A 1 124 ? -19.087 -5.059 8.769 1.00 93.44 124 ILE A CA 1
ATOM 949 C C . ILE A 1 124 ? -17.728 -4.994 8.060 1.00 93.44 124 ILE A C 1
ATOM 951 O O . ILE A 1 124 ? -17.672 -4.593 6.897 1.00 93.44 124 ILE A O 1
ATOM 955 N N . TYR A 1 125 ? -16.641 -5.428 8.708 1.00 91.62 125 TYR A N 1
ATOM 956 C CA . TYR A 1 125 ? -15.319 -5.495 8.074 1.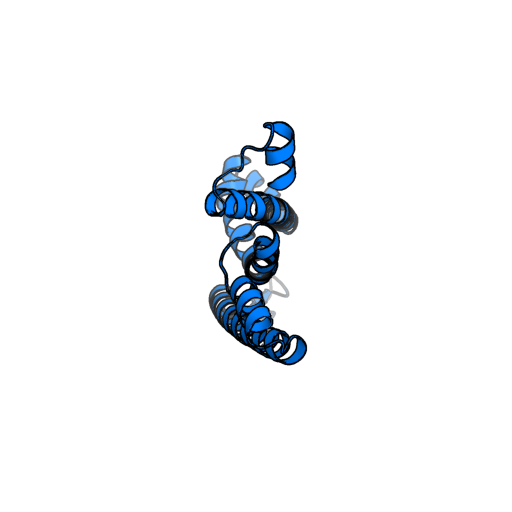00 91.62 125 TYR A CA 1
ATOM 957 C C . TYR A 1 125 ? -15.324 -6.430 6.862 1.00 91.62 125 TYR A C 1
ATOM 959 O O . TYR A 1 125 ? -14.702 -6.116 5.846 1.00 91.62 125 TYR A O 1
ATOM 967 N N . PHE A 1 126 ? -16.048 -7.548 6.924 1.00 92.88 126 PHE A N 1
ATOM 968 C CA . PHE A 1 126 ? -16.205 -8.452 5.789 1.00 92.88 126 PHE A CA 1
ATOM 969 C C . PHE A 1 126 ? -16.920 -7.769 4.619 1.00 92.88 126 PHE A C 1
ATOM 971 O O . PHE A 1 126 ? -16.398 -7.781 3.510 1.00 92.88 126 PHE A O 1
ATOM 978 N N . ILE A 1 127 ? -18.059 -7.110 4.849 1.00 95.25 127 ILE A N 1
ATOM 979 C CA . ILE A 1 127 ? -18.797 -6.388 3.799 1.00 95.25 127 ILE A CA 1
ATOM 980 C C . ILE A 1 127 ? -17.933 -5.274 3.197 1.00 95.25 127 ILE A C 1
ATOM 982 O O . ILE A 1 127 ? -17.870 -5.142 1.973 1.00 95.25 127 ILE A O 1
ATOM 986 N N . LEU A 1 128 ? -17.239 -4.502 4.036 1.00 92.12 128 LEU A N 1
ATOM 987 C CA . LEU A 1 128 ? -16.350 -3.424 3.606 1.00 92.12 128 LEU A CA 1
ATOM 988 C C . LEU A 1 128 ? -15.225 -3.958 2.711 1.00 92.12 128 LEU A C 1
ATOM 990 O O . LEU A 1 128 ? -15.068 -3.519 1.572 1.00 92.12 128 LEU A O 1
ATOM 994 N N . THR A 1 129 ? -14.468 -4.939 3.207 1.00 91.56 129 THR A N 1
ATOM 995 C CA . THR A 1 129 ? -13.329 -5.517 2.479 1.00 91.56 129 THR A CA 1
ATOM 996 C C . THR A 1 129 ? -13.776 -6.247 1.216 1.00 91.56 129 THR A C 1
ATOM 998 O O . THR A 1 129 ? -13.141 -6.098 0.173 1.00 91.56 129 THR A O 1
ATOM 1001 N N . PHE A 1 130 ? -14.900 -6.965 1.257 1.00 91.75 130 PHE A N 1
ATOM 1002 C CA . PHE A 1 130 ? -15.480 -7.630 0.093 1.00 91.75 130 PHE A CA 1
ATOM 1003 C C . PHE A 1 130 ? -15.892 -6.629 -0.992 1.00 91.75 130 PHE A C 1
ATOM 1005 O O . PHE A 1 130 ? -15.554 -6.815 -2.162 1.00 91.75 130 PHE A O 1
ATOM 1012 N N . THR A 1 131 ? -16.569 -5.542 -0.610 1.00 93.06 131 THR A N 1
ATOM 1013 C CA . THR A 1 131 ? -17.010 -4.493 -1.543 1.00 93.06 131 THR A CA 1
ATOM 1014 C C . THR A 1 131 ? -15.816 -3.808 -2.200 1.00 93.06 131 THR A C 1
ATOM 1016 O O . THR A 1 131 ? -15.772 -3.685 -3.423 1.00 93.06 131 THR A O 1
ATOM 1019 N N . ILE A 1 132 ? -14.804 -3.433 -1.416 1.00 91.62 132 ILE A N 1
ATOM 1020 C CA . ILE A 1 132 ? -13.588 -2.791 -1.931 1.00 91.62 132 ILE A CA 1
ATOM 1021 C C . ILE A 1 132 ? -12.822 -3.738 -2.856 1.00 91.62 132 ILE A C 1
ATOM 1023 O O . ILE A 1 132 ? -12.458 -3.347 -3.961 1.00 91.62 132 ILE A O 1
ATOM 1027 N N . THR A 1 133 ? -12.655 -5.004 -2.466 1.00 90.56 133 THR A N 1
ATOM 1028 C CA . THR A 1 133 ? -11.997 -6.015 -3.310 1.00 90.56 133 THR A CA 1
ATOM 1029 C C . THR A 1 133 ? -12.715 -6.176 -4.652 1.00 90.56 133 THR A C 1
ATOM 1031 O O . THR A 1 133 ? -12.072 -6.310 -5.690 1.00 90.56 133 THR A O 1
ATOM 1034 N N . ARG A 1 134 ? -14.054 -6.142 -4.669 1.00 89.94 134 ARG A N 1
ATOM 1035 C CA . ARG A 1 134 ? -14.841 -6.200 -5.911 1.00 89.94 134 ARG A CA 1
ATOM 1036 C C . ARG A 1 134 ? -14.622 -4.977 -6.799 1.00 89.94 134 ARG A C 1
ATOM 1038 O O . ARG A 1 134 ? -14.455 -5.154 -8.003 1.00 89.94 134 ARG A O 1
ATOM 1045 N N . ILE A 1 135 ? -14.612 -3.777 -6.220 1.00 90.06 135 ILE A N 1
ATOM 1046 C CA . ILE A 1 135 ? -14.363 -2.526 -6.952 1.00 90.06 135 ILE A CA 1
ATOM 1047 C C . ILE A 1 135 ? -12.955 -2.534 -7.555 1.00 90.06 135 ILE A C 1
ATOM 1049 O O . ILE A 1 135 ? -12.799 -2.229 -8.735 1.00 90.06 135 ILE A O 1
ATOM 1053 N N . LEU A 1 136 ? -11.949 -2.944 -6.780 1.00 88.19 136 LEU A N 1
ATOM 1054 C CA . LEU A 1 136 ? -10.563 -3.029 -7.241 1.00 88.19 136 LEU A CA 1
ATOM 1055 C C . LEU A 1 136 ? -10.401 -4.057 -8.360 1.00 88.19 136 LEU A C 1
ATOM 1057 O O . LEU A 1 136 ? -9.873 -3.717 -9.409 1.00 88.19 136 LEU A O 1
ATOM 1061 N N . ARG A 1 137 ? -10.969 -5.261 -8.215 1.00 85.81 137 ARG A N 1
ATOM 1062 C CA . ARG A 1 137 ? -10.962 -6.273 -9.288 1.00 85.81 137 ARG A CA 1
ATOM 1063 C C . ARG A 1 137 ? -11.652 -5.795 -10.560 1.00 85.81 137 ARG A C 1
ATOM 1065 O O . ARG A 1 137 ? -11.253 -6.162 -11.660 1.00 85.81 137 ARG A O 1
ATOM 1072 N N . TRP A 1 138 ? -12.724 -5.018 -10.429 1.00 86.19 138 TRP A N 1
ATOM 1073 C CA . TRP A 1 138 ? -13.382 -4.423 -11.587 1.00 86.19 138 TRP A CA 1
ATOM 1074 C C . TRP A 1 138 ? -12.488 -3.376 -12.265 1.00 86.19 138 TRP A C 1
ATOM 1076 O O . TRP A 1 138 ? -12.378 -3.375 -13.491 1.00 86.19 138 TRP A O 1
ATOM 1086 N N . ALA A 1 139 ? -11.809 -2.533 -11.482 1.00 85.50 139 ALA A N 1
ATOM 1087 C CA . ALA A 1 139 ? -10.847 -1.563 -11.996 1.00 85.50 139 ALA A CA 1
ATOM 1088 C C . ALA A 1 139 ? -9.638 -2.240 -12.669 1.00 85.50 139 ALA A C 1
ATOM 1090 O O . ALA A 1 139 ? -9.242 -1.819 -13.753 1.00 85.50 139 ALA A O 1
ATOM 1091 N N . GLU A 1 140 ? -9.113 -3.320 -12.085 1.00 83.19 140 GLU A N 1
ATOM 1092 C CA . GLU A 1 140 ? -8.031 -4.145 -12.644 1.00 83.19 140 GLU A CA 1
ATOM 1093 C C . GLU A 1 140 ? -8.416 -4.737 -13.998 1.00 83.19 140 GLU A C 1
ATOM 1095 O O . GLU A 1 140 ? -7.717 -4.518 -14.982 1.00 83.19 140 GLU A O 1
ATOM 1100 N N . ARG A 1 141 ? -9.582 -5.392 -14.091 1.00 81.56 141 ARG A N 1
ATOM 1101 C CA . ARG A 1 141 ? -10.082 -5.964 -15.356 1.00 81.56 141 ARG A CA 1
ATOM 1102 C C . ARG A 1 141 ? -10.228 -4.924 -16.459 1.00 81.56 141 ARG A C 1
ATOM 1104 O O . ARG A 1 141 ? -10.013 -5.222 -17.628 1.00 81.56 141 ARG A O 1
ATOM 1111 N N . LYS A 1 142 ? -10.608 -3.698 -16.099 1.00 80.44 142 LYS A N 1
ATOM 1112 C CA . LYS A 1 142 ? -10.695 -2.594 -17.057 1.00 80.44 142 LYS A CA 1
ATOM 1113 C C . LYS A 1 142 ? -9.311 -2.141 -17.535 1.00 80.44 142 LYS A C 1
ATOM 1115 O O . LYS A 1 142 ? -9.204 -1.654 -18.658 1.00 80.44 142 LYS A O 1
ATOM 1120 N N . LEU A 1 143 ? -8.281 -2.279 -16.701 1.00 73.62 143 LEU A N 1
ATOM 1121 C CA . LEU A 1 143 ? -6.914 -1.883 -17.024 1.00 73.62 143 LEU A CA 1
ATOM 1122 C C . LEU A 1 143 ? -6.137 -2.959 -17.799 1.00 73.62 143 LEU A C 1
ATOM 1124 O O . LEU A 1 143 ? -5.286 -2.598 -18.608 1.00 73.62 143 LEU A O 1
ATOM 1128 N N . ASP A 1 144 ? -6.414 -4.249 -17.596 1.00 69.56 144 ASP A N 1
ATOM 1129 C CA . ASP A 1 144 ? -5.749 -5.347 -18.325 1.00 69.56 144 ASP A CA 1
ATOM 1130 C C . ASP A 1 144 ? -6.166 -5.440 -19.804 1.00 69.56 144 ASP A C 1
ATOM 1132 O O . ASP A 1 144 ? -5.346 -5.789 -20.652 1.00 69.56 144 ASP A O 1
ATOM 1136 N N . GLY A 1 145 ? -7.360 -4.964 -20.169 1.00 63.44 145 GLY A N 1
ATOM 1137 C CA . GLY A 1 145 ? -7.835 -5.017 -21.557 1.00 63.44 145 GLY A CA 1
ATOM 1138 C C . GLY A 1 145 ? -8.179 -6.444 -22.009 1.00 63.44 145 GLY A C 1
ATOM 1139 O O . GLY A 1 145 ? -8.194 -7.376 -21.210 1.00 63.44 145 GLY A O 1
ATOM 1140 N N . SER A 1 146 ? -8.535 -6.621 -23.285 1.00 54.97 146 SER A N 1
ATOM 1141 C CA . SER A 1 146 ? -8.820 -7.947 -23.848 1.00 54.97 146 SER A CA 1
ATOM 1142 C C . SER A 1 146 ? -7.517 -8.660 -24.217 1.00 54.97 146 SER A C 1
ATOM 1144 O O . SER A 1 146 ? -6.834 -8.229 -25.148 1.00 54.97 146 SER A O 1
ATOM 1146 N N . ASP A 1 147 ? -7.199 -9.756 -23.525 1.00 55.72 147 ASP A N 1
ATOM 1147 C CA . ASP A 1 147 ? -6.067 -10.652 -23.817 1.00 55.72 147 ASP A CA 1
ATOM 1148 C C . ASP A 1 147 ? -6.305 -11.462 -25.106 1.00 55.72 147 ASP A C 1
ATOM 1150 O O . ASP A 1 147 ? -6.525 -12.675 -25.110 1.00 55.72 147 ASP A O 1
ATOM 1154 N N . SER A 1 148 ? -6.284 -10.770 -26.241 1.00 50.12 148 SER A N 1
ATOM 1155 C CA . SER A 1 148 ? -6.220 -11.364 -27.572 1.00 50.12 148 SER A CA 1
ATOM 1156 C C . SER A 1 148 ? -4.804 -11.178 -28.106 1.00 50.12 148 SER A C 1
ATOM 1158 O O . SER A 1 148 ? -4.460 -10.087 -28.563 1.00 50.12 148 SER A O 1
ATOM 1160 N N . TYR A 1 149 ? -3.980 -12.225 -28.037 1.00 56.72 149 TYR A N 1
ATOM 1161 C CA . TYR A 1 149 ? -2.655 -12.228 -28.660 1.00 56.72 149 TYR A CA 1
ATOM 1162 C C . TYR A 1 149 ? -2.658 -13.151 -29.880 1.00 56.72 149 TYR A C 1
ATOM 1164 O O . TYR A 1 149 ? -3.226 -14.245 -29.850 1.00 56.72 149 TYR A O 1
ATOM 1172 N N . VAL A 1 150 ? -2.035 -12.694 -30.964 1.00 52.47 150 VAL A N 1
ATOM 1173 C CA . VAL A 1 150 ? -1.880 -13.469 -32.199 1.00 52.47 150 VAL A CA 1
ATOM 1174 C C . VAL A 1 150 ? -0.497 -14.105 -32.161 1.00 52.47 150 VAL A C 1
ATOM 1176 O O . VAL A 1 150 ? 0.509 -13.397 -32.113 1.00 52.47 150 VAL A O 1
ATOM 1179 N N . ILE A 1 151 ? -0.428 -15.435 -32.118 1.00 57.00 151 ILE A N 1
ATOM 1180 C CA . ILE A 1 151 ? 0.846 -16.153 -32.192 1.00 57.00 151 ILE A CA 1
ATOM 1181 C C . ILE A 1 151 ? 1.166 -16.363 -33.672 1.00 57.00 151 ILE A C 1
ATOM 1183 O O . ILE A 1 151 ? 0.463 -17.103 -34.358 1.00 57.00 151 ILE A O 1
ATOM 1187 N N . PHE A 1 152 ? 2.234 -15.727 -34.158 1.00 57.12 152 PHE A N 1
ATOM 1188 C CA . PHE A 1 152 ? 2.793 -16.021 -35.479 1.00 57.12 152 PHE A CA 1
ATOM 1189 C C . PHE A 1 152 ? 3.631 -17.302 -35.400 1.00 57.12 152 PHE A C 1
ATOM 1191 O O . PHE A 1 152 ? 4.698 -17.309 -34.787 1.00 57.12 152 PHE A O 1
ATOM 1198 N N . GLY A 1 153 ? 3.150 -18.392 -36.007 1.00 59.09 153 GLY A N 1
ATOM 1199 C CA . GLY A 1 153 ? 3.850 -19.681 -36.026 1.00 59.09 153 GLY A CA 1
ATOM 1200 C C . GLY A 1 153 ? 5.079 -19.715 -36.945 1.00 59.09 153 GLY A C 1
ATOM 1201 O O . GLY A 1 153 ? 6.016 -20.466 -36.685 1.00 59.09 153 GLY A O 1
ATOM 1202 N N . SER A 1 154 ? 5.106 -18.894 -38.000 1.00 53.75 154 SER A N 1
ATOM 1203 C CA . SER A 1 154 ? 6.243 -18.734 -38.915 1.00 53.75 154 SER A CA 1
ATOM 1204 C C . SER A 1 154 ? 6.192 -17.364 -39.598 1.00 53.75 154 SER A C 1
ATOM 1206 O O . SER A 1 154 ? 5.135 -16.952 -40.064 1.00 53.75 154 SER A O 1
ATOM 1208 N N . GLN A 1 155 ? 7.327 -16.661 -39.700 1.00 59.62 155 GLN A N 1
ATOM 1209 C CA . GLN A 1 155 ? 7.407 -15.359 -40.388 1.00 59.62 155 GLN A CA 1
ATOM 1210 C C . GLN A 1 155 ? 7.194 -15.458 -41.912 1.00 59.62 155 GLN A C 1
ATOM 1212 O O . GLN A 1 155 ? 6.972 -14.439 -42.559 1.00 59.62 155 GLN A O 1
ATOM 1217 N N . SER A 1 156 ? 7.283 -16.660 -42.494 1.00 63.94 156 SER A N 1
ATOM 1218 C CA . SER A 1 156 ? 7.220 -16.880 -43.945 1.00 63.94 156 SER A CA 1
ATOM 1219 C C . SER A 1 156 ? 5.847 -17.293 -44.477 1.00 63.94 156 SER A C 1
ATOM 1221 O O . SER A 1 156 ? 5.687 -17.362 -45.693 1.00 63.94 156 SER A O 1
ATOM 1223 N N . ASP A 1 157 ? 4.877 -17.588 -43.607 1.00 54.75 157 ASP A N 1
ATOM 1224 C CA . ASP A 1 157 ? 3.554 -18.061 -44.017 1.00 54.75 157 ASP A CA 1
ATOM 1225 C C . ASP A 1 157 ? 2.450 -17.302 -43.271 1.00 54.75 157 ASP A C 1
ATOM 1227 O O . ASP A 1 157 ? 2.238 -17.486 -42.072 1.00 54.75 157 ASP A O 1
ATOM 1231 N N . SER A 1 158 ? 1.748 -16.429 -43.996 1.00 58.66 158 SER A N 1
ATOM 1232 C CA . SER A 1 158 ? 0.652 -15.600 -43.476 1.00 58.66 158 SER A CA 1
ATOM 1233 C C . SER A 1 158 ? -0.558 -16.427 -43.020 1.00 58.66 158 SER A C 1
ATOM 1235 O O . SER A 1 158 ? -1.422 -15.908 -42.325 1.00 58.66 158 SER A O 1
ATOM 1237 N N . ALA A 1 159 ? -0.637 -17.711 -43.392 1.00 60.38 159 ALA A N 1
ATOM 1238 C CA . ALA A 1 159 ? -1.698 -18.620 -42.958 1.00 60.38 159 ALA A CA 1
ATOM 1239 C C . ALA A 1 159 ? -1.426 -19.283 -41.589 1.00 60.38 159 ALA A C 1
ATOM 1241 O O . ALA A 1 159 ? -2.291 -19.988 -41.073 1.00 60.38 159 ALA A O 1
ATOM 1242 N N . ALA A 1 160 ? -0.250 -19.064 -40.985 1.00 60.19 160 ALA A N 1
ATOM 1243 C CA . ALA A 1 160 ? 0.154 -19.649 -39.701 1.00 60.19 160 ALA A CA 1
ATOM 1244 C C . ALA A 1 160 ? -0.152 -18.746 -38.484 1.00 60.19 160 ALA A C 1
ATOM 1246 O O . ALA A 1 160 ? 0.550 -18.803 -37.469 1.00 60.19 160 ALA A O 1
ATOM 1247 N N . GLU A 1 161 ? -1.176 -17.895 -38.585 1.00 61.31 161 GLU A N 1
ATOM 1248 C CA . GLU A 1 161 ? -1.658 -17.056 -37.486 1.00 61.31 161 GLU A CA 1
ATOM 1249 C C . GLU A 1 161 ? -2.602 -17.861 -36.581 1.00 61.31 161 GLU A C 1
ATOM 1251 O O . GLU A 1 161 ? -3.697 -18.260 -36.980 1.00 61.31 161 GLU A O 1
ATOM 1256 N N . ILE A 1 162 ? -2.184 -18.112 -35.337 1.00 68.06 162 ILE A N 1
ATOM 1257 C CA . ILE A 1 162 ? -3.034 -18.756 -34.330 1.00 68.06 162 ILE A CA 1
ATOM 1258 C C . ILE A 1 162 ? -3.568 -17.670 -33.398 1.00 68.06 162 ILE A C 1
ATOM 1260 O O . ILE A 1 162 ? -2.842 -17.118 -32.567 1.00 68.06 162 ILE A O 1
ATOM 1264 N N . HIS A 1 163 ? -4.860 -17.375 -33.525 1.00 61.25 163 HIS A N 1
ATOM 1265 C CA . HIS A 1 163 ? -5.574 -16.498 -32.603 1.00 61.25 163 HIS A CA 1
ATOM 1266 C C . HIS A 1 163 ? -5.953 -17.285 -31.348 1.00 61.25 163 HIS A C 1
ATOM 1268 O O . HIS A 1 163 ? -6.859 -18.118 -31.378 1.00 61.25 163 HIS A O 1
ATOM 1274 N N . ILE A 1 164 ? -5.268 -17.021 -30.234 1.00 61.34 164 ILE A N 1
ATOM 1275 C CA . ILE A 1 164 ? -5.647 -17.570 -28.932 1.00 61.34 164 ILE A CA 1
ATOM 1276 C C . ILE A 1 164 ? -6.388 -16.476 -28.175 1.00 61.34 164 ILE A C 1
ATOM 1278 O O . ILE A 1 164 ? -5.795 -15.490 -27.741 1.00 61.34 164 ILE A O 1
ATOM 1282 N N . SER A 1 165 ? -7.695 -16.659 -28.012 1.00 51.28 165 SER A N 1
ATOM 1283 C CA . SER A 1 165 ? -8.478 -15.896 -27.048 1.00 51.28 165 SER A CA 1
ATOM 1284 C C . SER A 1 165 ? -8.650 -16.774 -25.815 1.00 51.28 165 SER A C 1
ATOM 1286 O O . SER A 1 165 ? -9.258 -17.842 -25.891 1.00 51.28 165 SER A O 1
ATOM 1288 N N . ARG A 1 166 ? -8.051 -16.379 -24.687 1.00 50.81 166 ARG A N 1
ATOM 1289 C CA . ARG A 1 166 ? -8.391 -16.998 -23.404 1.00 50.81 166 ARG A CA 1
ATOM 1290 C C . ARG A 1 166 ? -9.721 -16.406 -22.960 1.00 50.81 166 ARG A C 1
ATOM 1292 O O . ARG A 1 166 ? -9.777 -15.241 -22.580 1.00 50.81 166 ARG A O 1
ATOM 1299 N N . GLU A 1 167 ? -10.782 -17.202 -23.041 1.00 44.16 167 GLU A N 1
ATOM 1300 C CA . GLU A 1 167 ? -12.040 -16.858 -22.383 1.00 44.16 167 GLU A CA 1
ATOM 1301 C C . GLU A 1 167 ? -11.817 -16.787 -20.863 1.00 44.16 167 GLU A C 1
ATOM 1303 O O . GLU A 1 167 ? -11.095 -17.607 -20.288 1.00 44.16 167 GLU A O 1
ATOM 1308 N N . ALA A 1 168 ? -12.372 -15.729 -20.269 1.00 40.06 168 ALA A N 1
ATOM 1309 C CA . ALA A 1 168 ? -12.181 -15.298 -18.885 1.00 40.06 168 ALA A CA 1
ATOM 1310 C C . ALA A 1 168 ? -12.819 -16.218 -17.833 1.00 40.06 168 ALA A C 1
ATOM 1312 O O . ALA A 1 168 ? -13.856 -16.852 -18.132 1.00 40.06 168 ALA A O 1
#

=== Feature glossary ===
The record interleaves many kinds of information about one protein. Here is each kind framed as the question it answers.

Q: What does the local fold look like, residue by residue?
A: A 3Di character summarizes, for each residue, the relative orientation of the Cα frame of its nearest spatial neighbor. Because it encodes fold topology rather than chemistry, 3Di alignments detect remote structural similarity that sequence alignment misses.

Q: Which residues are in helices, strands, or loops?
A: Secondary structure is the local, repeating backbone conformation. DSSP classifies it into eight states by reading the hydrogen-bond network: three helix types (H, G, I), two β types (E, B), two non-regular types (T, S), and unstructured coil (-).

Q: How big and how compact is the whole molecule?
A: Three whole-structure scalars: the radius of gyration (RMS distance of Cα from centroid, in Å), the count of Cα–Cα contacts (pairs closer than 8 Å and separated by more than four residues in sequence — i.e. tertiary, not local, contacts), and the bounding-box dimensions. Together they distinguish compact globular folds from extended fibres or disordered chains.

Q: How confident is the AlphaFold model at each residue?
A: For AlphaFold models, the B-factor field carries pLDDT — the model's own estimate of local accuracy on a 0–100 scale. Regions with pLDDT<50 should be treated as essentially unmodeled; they often correspond to intrinsically disordered segments.

Q: What family and function is it annotated with?
A: Functional annotations link the protein to curated databases. InterPro entries identify conserved domains and families by matching the sequence against member-database signatures (Pfam, PROSITE, CDD, …). Gene Ontology (GO) terms describe molecular function, biological process, and cellular component in a controlled vocabulary. CATH places the structure in a hierarchical fold classification (Class/Architecture/Topology/Homologous-superfamily). The organism is the source species.

Q: What known structures does this most resemble?
A: Nearest PDB neighbors are the top structural matches found by Foldseek when searching this structure against the entire Protein Data Bank. Each hit reports a TM-score (0 to 1; >0.5 almost always implies the same fold) and an E-value. These are *structural* homologs — they may share no detectable sequence similarity.

Q: Which residues are buried vs exposed?
A: Solvent-accessible surface area (SASA) is the area in Å² traced out by the centre of a 1.4 Å probe sphere (a water molecule) rolled over the protein's van der Waals surface (Shrake–Rupley / Lee–Richards construction). Buried residues have near-zero SASA; fully exposed residues can exceed 200 Å². The total SASA scales roughly with the number of surface residues.

Q: What are the backbone torsion angles?
A: φ (phi) and ψ (psi) are the two rotatable backbone dihedrals per residue: φ is the C(i-1)–N–Cα–C torsion, ψ is the N–Cα–C–N(i+1) torsion, both in degrees on (−180°, 180°]. α-helical residues cluster near (−60°, −45°); β-strand residues near (−12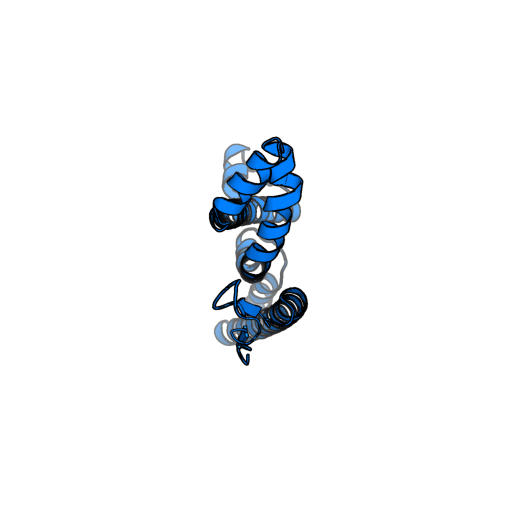0°, +130°). A Ramachandran plot is simply a scatter of (φ, ψ) for every residue.

Q: Are the domains correctly placed relative to each other?
A: Predicted aligned error is AlphaFold's pairwise confidence. Unlike pLDDT (per-residue), PAE is per-residue-pair and captures whether two parts of the structure are correctly placed relative to each other. Units are ångströms of expected positional error.

Q: What if only a Cα trace is available?
A: P-SEA three-state annotation labels each residue as helix, strand, or coil based purely on the geometry of the Cα trace. It serves as a fallback when the full backbone (and thus DSSP) is unavailable.

Q: What is the amino-acid chain?
A: This is the polypeptide sequence — one letter per residue, N-terminus first. Length ranges from a few dozen residues for small domains to over a thousand for large multi-domain proteins.

Q: What do the rendered images show?
A: The six renders are orthographic views along the three Cartesian axes in both directions. Representation (cartoon, sticks, or surface) and color scheme (sequence-rainbow or by-chain) vary across proteins so the training set covers all the common visualization conventions.

Q: What do the diagnostic plots show?
A: Plot images: a contact map (which residues are close in 3D, as an N×N binary image), a Ramachandran scatter (backbone torsion angles, revealing secondary-structure composition at a glance), and — for AlphaFold structures — a PAE heatmap (pairwise prediction confidence).

Q: How mobile is each atom in the crystal?
A: B-factor (Debye–Waller factor) reflects atomic displacement in the crystal lattice. It is an experimental observable (units Å²), not a prediction; low values mean the atom is pinned down, high values mean it moves or is heterogeneous across the crystal.

Q: Where is each backbone atom in 3D?
A: The mmCIF table is the protein's shape written out atom by atom. For each backbone N, Cα, C, and carbonyl O, it records an (x, y, z) coordinate triple in Å plus the residue type, chain letter, and residue number.